Protein AF-A7SKQ4-F1 (afdb_monomer)

Organism: Nematostella vectensis (NCBI:txid45351)

Nearest PDB structures (foldseek):
  1x3x-assembly2_B  TM=9.222E-01  e=9.576E-04  Ascaris suum
  1zbh-assembly1_D  TM=8.521E-01  e=1.341E+00  Homo sapiens

Foldseek 3Di:
DPDFADWDWDPPDPPDTDTDDSVPHDQADPVRHGDDPCNLPLLVVLVVCVVVVNDALVCPVVLVVSCVRNVHDSVVSNVSRVVVVVVVVVVVVVVVVVVVVVVVLVPDALVNDPLVCCLVVVVQVVDDLVNLVRQCVVVVHDSDDDSLVSSVRSNVVVVVVVVPVPPPPPPPCVPCVPPNPDFWWEAAPQQWIFGCSVVQPVDPVHVPQSVRTPHHCHCVQVVDVVCVSCVVVVVVVRVVRTDGGDDD

Radius of gyration: 34.98 Å; Cα contacts (8 Å, |Δi|>4): 198; chains: 1; bounding box: 83×42×89 Å

Mean predicted aligned error: 16.68 Å

InterPro domains:
  IPR001199 Cytochrome b5-like heme/steroid binding domain [PF00173] (190-246)
  IPR001199 Cytochrome b5-like heme/steroid binding domain [PS50255] (173-247)
  IPR001199 Cytochrome b5-like heme/steroid binding domain [SM01117] (179-247)
  IPR018506 Cytochrome b5, heme-binding site [PS00191] (199-206)
  IPR036361 SAP domain superfamily [SSF68906] (111-157)
  IPR036400 Cytochrome b5-like heme/steroid binding domain superfamily [G3DSA:3.10.120.10] (186-248)
  IPR036400 Cytochrome b5-like heme/steroid binding domain superfamily [SSF55856] (190-247)

Solvent-accessible surface area (backbone atoms only — not comparable to full-atom values): 14887 Å² total; per-residue (Å²): 131,85,77,78,52,51,75,35,77,47,85,83,56,77,90,60,91,44,62,40,54,63,92,72,24,67,65,46,45,101,84,70,43,78,60,59,98,49,78,72,37,59,70,58,46,51,52,53,32,41,77,68,68,76,48,58,90,84,42,59,68,58,44,49,53,47,20,67,71,60,70,42,63,55,69,60,54,50,54,50,50,53,49,52,54,50,49,53,52,52,49,51,51,54,50,50,54,54,51,52,56,51,51,54,61,65,70,54,58,63,84,78,49,65,61,63,62,29,55,79,70,65,44,58,82,76,54,54,63,76,58,57,44,41,53,27,58,76,71,74,44,81,80,69,77,55,68,68,51,45,50,52,51,51,55,54,49,53,60,56,51,59,60,65,73,53,62,92,82,60,74,78,53,72,60,50,74,73,55,53,95,62,82,36,35,36,25,37,90,84,39,38,34,26,57,37,52,85,44,47,90,68,38,92,73,41,73,65,63,59,81,28,43,83,35,71,28,47,62,70,52,69,72,38,69,70,48,71,79,43,43,72,61,49,53,62,48,48,66,71,27,50,75,50,64,74,77,135

Sequence (248 aa):
MTRIPRPFPSADDLPEFHYKNVHSTPLTDSKGNDRGPDDWQPRANIKKLFEQKKLSLEDNEEIKKFSQAFIVDEKYVRSYLEHLSSLETISKIREKQRKDARQERKKKEVSDYNWQELIENGKLPSLVVSELDKYLIHYNLSKTGKKKDKIRRITVHYYNQDRRAVPDDQPVADFDQQFGSEEFYLKDNNRKVYDATSYIRTHPGGLAIIRNCGGDATEGFNSQPSHGVVRTHINNLLSKMYIGKLQQ

pLDDT: mean 81.06, std 14.32, range [36.75, 97.0]

Secondary structure (DSSP, 8-state):
-PPPPPP-B-SSSTTS--BPPGGGS-SB-TTSPBPPTTTT-HHHHHHHHHHTT-S-SS-HHHHHHHHHHHT--HHHHHHHHHHHHHHHHHHHHHHHHHHHHHHHHHH--STTS-HHHHHHTT-GGGS-HHHHHHHHHHTT----S-HHHHHHHHHHHHHHHHTTSS-TTS-SHHHHHHHTT---EEE-TT-EEEE-HHHHTT-TTGGGGGGGTTSB-HHHHHH-HHHHHTHHHHHHHHHHHEEEE---

Structure (mmCIF, N/CA/C/O backbone):
data_AF-A7SKQ4-F1
#
_entry.id   AF-A7SKQ4-F1
#
loop_
_atom_site.group_PDB
_atom_site.id
_atom_site.type_symbol
_atom_site.label_atom_id
_atom_site.label_alt_id
_atom_site.label_comp_id
_atom_site.label_asym_id
_atom_site.label_entity_id
_atom_site.label_seq_id
_atom_site.pdbx_PDB_ins_code
_atom_site.Cartn_x
_atom_site.Cartn_y
_atom_site.Cartn_z
_atom_site.occupancy
_atom_site.B_iso_or_equiv
_atom_site.auth_seq_id
_atom_site.auth_comp_id
_atom_site.auth_asym_id
_atom_site.auth_atom_id
_atom_site.pdbx_PDB_model_num
ATOM 1 N N . MET A 1 1 ? 4.568 -27.555 -28.173 1.00 52.81 1 MET A N 1
ATOM 2 C CA . MET A 1 1 ? 4.442 -26.321 -28.981 1.00 52.81 1 MET A CA 1
ATOM 3 C C . MET A 1 1 ? 5.844 -25.824 -29.282 1.00 52.81 1 MET A C 1
ATOM 5 O O . MET A 1 1 ? 6.611 -25.647 -28.343 1.00 52.81 1 MET A O 1
ATOM 9 N N . THR A 1 2 ? 6.212 -25.675 -30.553 1.00 59.84 2 THR A N 1
ATOM 10 C CA . THR A 1 2 ? 7.512 -25.114 -30.951 1.00 59.84 2 THR A CA 1
ATOM 11 C C . THR A 1 2 ? 7.590 -23.662 -30.485 1.00 59.84 2 THR A C 1
ATOM 13 O O . THR A 1 2 ? 6.692 -22.867 -30.765 1.00 59.84 2 THR A O 1
ATOM 16 N N . ARG A 1 3 ? 8.621 -23.323 -29.708 1.00 65.31 3 ARG A N 1
ATOM 17 C CA . ARG A 1 3 ? 8.808 -21.974 -29.163 1.00 65.31 3 ARG A CA 1
ATOM 18 C C . ARG A 1 3 ? 8.974 -20.996 -30.328 1.00 65.31 3 ARG A C 1
ATOM 20 O O . ARG A 1 3 ? 9.790 -21.248 -31.208 1.00 65.31 3 ARG A O 1
ATOM 27 N N . ILE A 1 4 ? 8.195 -19.911 -30.343 1.00 67.44 4 ILE A N 1
ATOM 28 C CA . ILE A 1 4 ? 8.283 -18.895 -31.402 1.00 67.44 4 ILE A CA 1
ATOM 29 C C . ILE A 1 4 ? 9.719 -18.342 -31.416 1.00 67.44 4 ILE A C 1
ATOM 31 O O . ILE A 1 4 ? 10.186 -17.884 -30.362 1.00 67.44 4 ILE A O 1
ATOM 35 N N . PRO A 1 5 ? 10.415 -18.402 -32.566 1.00 70.00 5 PRO A N 1
ATOM 36 C CA . PRO A 1 5 ? 11.771 -17.890 -32.697 1.00 70.00 5 PRO A CA 1
ATOM 37 C C . PRO A 1 5 ? 11.860 -16.408 -32.306 1.00 70.00 5 PRO A C 1
ATOM 39 O O . PRO A 1 5 ? 10.954 -15.616 -32.575 1.00 70.00 5 PRO A O 1
ATOM 42 N N . ARG A 1 6 ? 12.921 -16.041 -31.581 1.00 76.25 6 ARG A N 1
ATOM 43 C CA . ARG A 1 6 ? 13.051 -14.714 -30.957 1.00 76.25 6 ARG A CA 1
ATOM 44 C C . ARG A 1 6 ? 13.761 -13.731 -31.893 1.00 76.25 6 ARG A C 1
ATOM 46 O O . ARG A 1 6 ? 14.718 -14.149 -32.552 1.00 76.25 6 ARG A O 1
ATOM 53 N N . PRO A 1 7 ? 13.382 -12.435 -31.887 1.00 75.94 7 PRO A N 1
ATOM 54 C CA . PRO A 1 7 ? 14.001 -11.420 -32.741 1.00 75.94 7 PRO A CA 1
ATOM 55 C C . PRO A 1 7 ? 15.523 -11.442 -32.614 1.00 75.94 7 PRO A C 1
ATOM 57 O O . PRO A 1 7 ? 16.047 -11.558 -31.506 1.00 75.94 7 PRO A O 1
ATOM 60 N N . PHE A 1 8 ? 16.231 -11.378 -33.734 1.00 77.69 8 PHE A N 1
ATOM 61 C CA . PHE A 1 8 ? 17.692 -11.360 -33.779 1.00 77.69 8 PHE A CA 1
ATOM 62 C C . PHE A 1 8 ? 18.130 -10.335 -34.827 1.00 77.69 8 PHE A C 1
ATOM 64 O O . PHE A 1 8 ? 17.553 -10.349 -35.914 1.00 77.69 8 PHE A O 1
ATOM 71 N N . 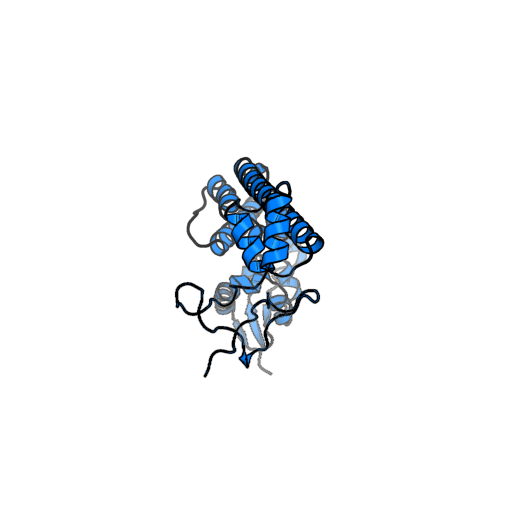PRO A 1 9 ? 19.079 -9.437 -34.534 1.00 76.50 9 PRO A N 1
ATOM 72 C CA . PRO A 1 9 ? 19.505 -8.416 -35.488 1.00 76.50 9 PRO A CA 1
ATOM 73 C C . PRO A 1 9 ? 20.160 -9.037 -36.728 1.00 76.50 9 PRO A C 1
ATOM 75 O O . PRO A 1 9 ? 20.936 -9.989 -36.615 1.00 76.50 9 PRO A O 1
ATOM 78 N N . SER A 1 10 ? 19.857 -8.515 -37.917 1.00 74.94 10 SER A N 1
ATOM 79 C CA . SER A 1 10 ? 20.657 -8.822 -39.105 1.00 74.94 10 SER A CA 1
ATOM 80 C C . SER A 1 10 ? 21.842 -7.862 -39.154 1.00 74.94 10 SER A C 1
ATOM 82 O O . SER A 1 10 ? 21.652 -6.649 -39.170 1.00 74.94 10 SER A O 1
ATOM 84 N N . ALA A 1 11 ? 23.061 -8.399 -39.130 1.00 64.88 11 ALA A N 1
ATOM 85 C CA . ALA A 1 11 ? 24.282 -7.606 -39.284 1.00 64.88 11 ALA A CA 1
ATOM 86 C C . ALA A 1 11 ? 24.674 -7.422 -40.762 1.00 64.88 11 ALA A C 1
ATOM 88 O O . ALA A 1 11 ? 25.551 -6.616 -41.061 1.00 64.88 11 ALA A O 1
ATOM 89 N N . ASP A 1 12 ? 24.031 -8.175 -41.661 1.00 63.72 12 ASP A N 1
ATOM 90 C CA . ASP A 1 12 ? 24.479 -8.372 -43.039 1.00 63.72 12 ASP A CA 1
ATOM 91 C C . ASP A 1 12 ? 23.850 -7.360 -44.021 1.00 63.72 12 ASP A C 1
ATOM 93 O O . ASP A 1 12 ? 24.481 -7.026 -45.021 1.00 63.72 12 ASP A O 1
ATOM 97 N N . ASP A 1 13 ? 22.668 -6.794 -43.724 1.00 58.16 13 ASP A N 1
ATOM 98 C CA . ASP A 1 13 ? 21.958 -5.864 -44.628 1.00 58.16 13 ASP A CA 1
ATOM 99 C C . ASP A 1 13 ? 22.003 -4.396 -44.155 1.00 58.16 13 ASP A C 1
ATOM 101 O O . ASP A 1 13 ? 20.990 -3.713 -43.983 1.00 58.16 13 ASP A O 1
ATOM 105 N N . LEU A 1 14 ? 23.215 -3.880 -43.944 1.00 55.75 14 LEU A N 1
ATOM 106 C CA . LEU A 1 14 ? 23.438 -2.435 -43.802 1.00 55.75 14 LEU A CA 1
ATOM 107 C C . LEU A 1 14 ? 23.137 -1.744 -45.150 1.00 55.75 14 LEU A C 1
ATOM 109 O O . LEU A 1 14 ? 23.654 -2.187 -46.176 1.00 55.75 14 LEU A O 1
ATOM 113 N N . PRO A 1 15 ? 22.321 -0.668 -45.180 1.00 56.84 15 PRO A N 1
ATOM 114 C CA . PRO A 1 15 ? 22.213 0.359 -44.140 1.00 56.84 15 PRO A CA 1
ATOM 115 C C . PRO A 1 15 ? 20.905 0.344 -43.328 1.00 56.84 15 PRO A C 1
ATOM 117 O O . PRO A 1 15 ? 20.705 1.234 -42.501 1.00 56.84 15 PRO A O 1
ATOM 120 N N . GLU A 1 16 ? 20.007 -0.619 -43.554 1.00 58.91 16 GLU A N 1
ATOM 121 C CA . GLU A 1 16 ? 18.672 -0.615 -42.952 1.00 58.91 16 GLU A CA 1
ATOM 122 C C . GLU A 1 16 ? 18.604 -1.587 -41.765 1.00 58.91 16 GLU A C 1
ATOM 124 O O . GLU A 1 16 ? 18.665 -2.809 -41.881 1.00 58.91 16 GLU A O 1
ATOM 129 N N . PHE A 1 17 ? 18.515 -1.004 -40.575 1.00 65.38 17 PHE A N 1
ATOM 130 C CA . PHE A 1 17 ? 18.446 -1.668 -39.280 1.00 65.38 17 PHE A CA 1
ATOM 131 C C . PHE A 1 17 ? 17.210 -2.577 -39.144 1.00 65.38 17 PHE A C 1
ATOM 133 O O . PHE A 1 17 ? 16.150 -2.130 -38.703 1.00 65.38 17 PHE A O 1
ATOM 140 N N . HIS A 1 18 ? 17.331 -3.862 -39.479 1.00 70.75 18 HIS A N 1
ATOM 141 C CA . HIS A 1 18 ? 16.213 -4.808 -39.429 1.00 70.75 18 HIS A CA 1
ATOM 142 C C . HIS A 1 18 ? 16.549 -6.085 -38.638 1.00 70.75 18 HIS A C 1
ATOM 144 O O . HIS A 1 18 ? 17.699 -6.511 -38.496 1.00 70.75 18 HIS A O 1
ATOM 150 N N . TYR A 1 19 ? 15.506 -6.700 -38.079 1.00 77.75 19 TYR A N 1
ATOM 151 C CA . TYR A 1 19 ? 15.600 -8.010 -37.440 1.00 77.75 19 TYR A CA 1
ATOM 152 C C . TYR A 1 19 ? 15.463 -9.110 -38.496 1.00 77.75 19 TYR A C 1
ATOM 154 O O . TYR A 1 19 ? 14.669 -8.989 -39.430 1.00 77.75 19 TYR A O 1
ATOM 162 N N . LYS A 1 20 ? 16.186 -10.219 -38.313 1.00 78.25 20 LYS A N 1
ATOM 163 C CA . LYS A 1 20 ? 16.046 -11.419 -39.141 1.00 78.25 20 LYS A CA 1
ATOM 164 C C . LYS A 1 20 ? 14.601 -11.918 -39.116 1.00 78.25 20 LYS A C 1
ATOM 166 O O . LYS A 1 20 ? 13.923 -11.867 -38.086 1.00 78.25 20 LYS A O 1
ATOM 171 N N . ASN A 1 21 ? 14.157 -12.454 -40.251 1.00 78.81 21 ASN A N 1
ATOM 172 C CA . ASN A 1 21 ? 12.864 -13.120 -40.361 1.00 78.81 21 ASN A CA 1
ATOM 173 C C . ASN A 1 21 ? 12.749 -14.254 -39.327 1.00 78.81 21 ASN A C 1
ATOM 175 O O . ASN A 1 21 ? 13.732 -14.941 -39.059 1.00 78.81 21 ASN A O 1
ATOM 179 N N . VAL A 1 22 ? 11.545 -14.485 -38.791 1.00 74.81 22 VAL A N 1
ATOM 180 C CA . VAL A 1 22 ? 11.250 -15.521 -37.783 1.00 74.81 22 VAL A CA 1
ATOM 181 C C . VAL A 1 22 ? 11.849 -16.883 -38.157 1.00 74.81 22 VAL A C 1
ATOM 183 O O . VAL A 1 22 ? 12.433 -17.544 -37.302 1.00 74.81 22 VAL A O 1
ATOM 186 N N . HIS A 1 23 ? 11.790 -17.277 -39.429 1.00 79.69 23 HIS A N 1
ATOM 187 C CA . HIS A 1 23 ? 12.315 -18.564 -39.904 1.00 79.69 23 HIS A CA 1
ATOM 188 C C . HIS A 1 23 ? 13.848 -18.622 -40.012 1.00 79.69 23 HIS A C 1
ATOM 190 O O . HIS A 1 23 ? 14.415 -19.709 -40.041 1.00 79.69 23 HIS A O 1
ATOM 196 N N . SER A 1 24 ? 14.512 -17.466 -40.021 1.00 77.81 24 SER A N 1
ATOM 197 C CA . SER A 1 24 ? 15.969 -17.314 -40.135 1.00 77.81 24 SER A CA 1
ATOM 198 C C . SER A 1 24 ? 16.627 -16.894 -38.815 1.00 77.81 24 SER A C 1
ATOM 200 O O . SER A 1 24 ? 17.833 -16.642 -38.770 1.00 77.81 24 SER A O 1
ATOM 202 N N . THR A 1 25 ? 15.847 -16.771 -37.734 1.00 79.81 25 THR A N 1
ATOM 203 C CA . THR A 1 25 ? 16.375 -16.419 -36.411 1.00 79.81 25 THR A CA 1
ATOM 204 C C . THR A 1 25 ? 16.957 -17.651 -35.706 1.00 79.81 25 THR A C 1
ATOM 206 O O . THR A 1 25 ? 16.278 -18.673 -35.592 1.00 79.81 25 THR A O 1
ATOM 209 N N . PRO A 1 26 ? 18.193 -17.573 -35.177 1.00 79.69 26 PRO A N 1
ATOM 210 C CA . PRO A 1 26 ? 18.777 -18.662 -34.401 1.00 79.69 26 PRO A CA 1
ATOM 211 C C . PRO A 1 26 ? 17.953 -18.969 -33.143 1.00 79.69 26 PRO A C 1
ATOM 213 O O . PRO A 1 26 ? 17.528 -18.050 -32.433 1.00 79.69 26 PRO A O 1
ATOM 216 N N . LEU A 1 27 ? 17.754 -20.256 -32.847 1.00 79.06 27 LEU A N 1
ATOM 217 C CA . LEU A 1 27 ? 17.058 -20.717 -31.636 1.00 79.06 27 LEU A CA 1
ATOM 218 C C . LEU A 1 27 ? 17.981 -20.792 -30.410 1.00 79.06 27 LEU A C 1
ATOM 220 O O . LEU A 1 27 ? 17.505 -20.661 -29.281 1.00 79.06 27 LEU A O 1
ATOM 224 N N . THR A 1 28 ? 19.285 -20.940 -30.639 1.00 80.12 28 THR A N 1
ATOM 225 C CA . THR A 1 28 ? 20.316 -21.046 -29.604 1.00 80.12 28 THR A CA 1
ATOM 226 C C . THR A 1 28 ? 21.197 -19.799 -29.544 1.00 80.12 28 THR A C 1
ATOM 228 O O . THR A 1 28 ? 21.313 -19.051 -30.519 1.00 80.12 28 THR A O 1
ATOM 231 N N . ASP A 1 29 ? 21.803 -19.554 -28.385 1.00 78.69 29 ASP A N 1
ATOM 232 C CA . ASP A 1 29 ? 22.825 -18.528 -28.184 1.00 78.69 29 ASP A CA 1
ATOM 233 C C . ASP A 1 29 ? 24.178 -18.940 -28.808 1.00 78.69 29 ASP A C 1
ATOM 235 O O . ASP A 1 29 ? 24.335 -20.033 -29.359 1.00 78.69 29 ASP A O 1
ATOM 239 N N . SER A 1 30 ? 25.185 -18.066 -28.704 1.00 73.69 30 SER A N 1
ATOM 240 C CA . SER A 1 30 ? 26.553 -18.335 -29.181 1.00 73.69 30 SER A CA 1
ATOM 241 C C . SER A 1 30 ? 27.268 -19.473 -28.440 1.00 73.69 30 SER A C 1
ATOM 243 O O . SER A 1 30 ? 28.348 -19.886 -28.852 1.00 73.69 30 SER A O 1
ATOM 245 N N . LYS A 1 31 ? 26.683 -19.982 -27.352 1.00 78.31 31 LYS A N 1
ATOM 246 C CA . LYS A 1 31 ? 27.186 -21.090 -26.535 1.00 78.31 31 LYS A CA 1
ATOM 247 C C . LYS A 1 31 ? 26.372 -22.378 -26.729 1.00 78.31 31 LYS A C 1
ATOM 249 O O . LYS A 1 31 ? 26.670 -23.368 -26.070 1.00 78.31 31 LYS A O 1
ATOM 254 N N . GLY A 1 32 ? 25.371 -22.375 -27.613 1.00 79.88 32 GLY A N 1
ATOM 255 C CA . GLY A 1 32 ? 24.504 -23.521 -27.890 1.00 79.88 32 GLY A CA 1
ATOM 256 C C . GLY A 1 32 ? 23.337 -23.715 -26.913 1.00 79.88 32 GLY A C 1
ATOM 257 O O . GLY A 1 32 ? 22.651 -24.727 -27.009 1.00 79.88 32 GLY A O 1
ATOM 258 N N . ASN A 1 33 ? 23.081 -22.777 -25.996 1.00 82.00 33 ASN A N 1
ATOM 259 C CA . ASN A 1 33 ? 21.950 -22.846 -25.064 1.00 82.00 33 ASN A CA 1
ATOM 260 C C . ASN A 1 33 ? 20.686 -22.220 -25.657 1.00 82.00 33 ASN A C 1
ATOM 262 O O . ASN A 1 33 ? 20.758 -21.312 -26.485 1.00 82.00 33 ASN A O 1
ATOM 266 N N . ASP A 1 34 ? 19.521 -22.639 -25.164 1.00 81.81 34 ASP A N 1
ATOM 267 C CA . ASP A 1 34 ? 18.244 -22.014 -25.502 1.00 81.81 34 ASP A CA 1
ATOM 268 C C . ASP A 1 34 ? 18.232 -20.523 -25.152 1.00 81.81 34 ASP A C 1
ATOM 270 O O . ASP A 1 34 ? 18.531 -20.122 -24.025 1.00 81.81 34 ASP A O 1
ATOM 274 N N . ARG A 1 35 ? 17.783 -19.699 -26.101 1.00 79.88 35 ARG A N 1
ATOM 275 C CA . ARG A 1 35 ? 17.683 -18.250 -25.893 1.00 79.88 35 ARG A CA 1
ATOM 276 C C . ARG A 1 35 ? 16.664 -17.899 -24.805 1.00 79.88 35 ARG A C 1
ATOM 278 O O . ARG A 1 35 ? 15.531 -18.396 -24.795 1.00 79.88 35 ARG A O 1
ATOM 285 N N . GLY A 1 36 ? 17.029 -17.017 -23.885 1.00 78.25 36 GLY A N 1
ATOM 286 C CA . GLY A 1 36 ? 16.137 -16.450 -22.882 1.00 78.25 36 GLY A CA 1
ATOM 287 C C . GLY A 1 36 ? 15.042 -15.565 -23.506 1.00 78.25 36 GLY A C 1
ATOM 288 O O . GLY A 1 36 ? 15.172 -15.100 -24.641 1.00 78.25 36 GLY A O 1
ATOM 289 N N . PRO A 1 37 ? 13.914 -15.339 -22.801 1.00 77.38 37 PRO A N 1
ATOM 290 C CA . PRO A 1 37 ? 12.818 -14.497 -23.300 1.00 77.38 37 PRO A CA 1
ATOM 291 C C . PRO A 1 37 ? 13.234 -13.065 -23.678 1.00 77.38 37 PRO A C 1
ATOM 293 O O . PRO A 1 37 ? 12.676 -12.504 -24.621 1.00 77.38 37 PRO A O 1
ATOM 296 N N . ASP A 1 38 ? 14.231 -12.519 -22.978 1.00 81.88 38 ASP A N 1
ATOM 297 C CA . ASP A 1 38 ? 14.622 -11.108 -23.048 1.00 81.88 38 ASP A CA 1
ATOM 298 C C . ASP A 1 38 ? 16.000 -10.877 -23.693 1.00 81.88 38 ASP A C 1
ATOM 300 O O . ASP A 1 38 ? 16.488 -9.749 -23.709 1.00 81.88 38 ASP A O 1
ATOM 304 N N . ASP A 1 39 ? 16.630 -11.917 -24.252 1.00 81.19 39 ASP A N 1
ATOM 305 C CA . ASP A 1 39 ? 18.028 -11.891 -24.721 1.00 81.19 39 ASP A CA 1
ATOM 306 C C . ASP A 1 39 ? 18.354 -10.719 -25.649 1.00 81.19 39 ASP A C 1
ATOM 308 O O . ASP A 1 39 ? 19.422 -10.127 -25.545 1.00 81.19 39 ASP A O 1
ATOM 312 N N . TRP A 1 40 ? 17.411 -10.362 -26.523 1.00 81.31 40 TRP A N 1
ATOM 313 C CA . TRP A 1 40 ? 17.546 -9.279 -27.499 1.00 81.31 40 TRP A CA 1
ATOM 314 C C . TRP A 1 40 ? 16.542 -8.147 -27.280 1.00 81.31 40 TRP A C 1
ATOM 316 O O . TRP A 1 40 ? 16.307 -7.346 -28.176 1.00 81.31 40 TRP A O 1
ATOM 326 N N . GLN A 1 41 ? 15.940 -8.059 -26.090 1.00 86.00 41 GLN A N 1
ATOM 327 C CA . GLN A 1 41 ? 15.101 -6.920 -25.737 1.00 86.00 41 GLN A CA 1
ATOM 328 C C . GLN A 1 41 ? 15.975 -5.774 -25.211 1.00 86.00 41 GLN A C 1
ATOM 330 O O . GLN A 1 41 ? 16.574 -5.912 -24.137 1.00 86.00 41 GLN A O 1
ATOM 335 N N . PRO A 1 42 ? 16.036 -4.620 -25.899 1.00 88.44 42 PRO A N 1
ATOM 336 C CA . PRO A 1 42 ? 16.956 -3.551 -25.522 1.00 88.44 42 PRO A CA 1
ATOM 337 C C . PRO A 1 42 ? 16.665 -2.999 -24.126 1.00 88.44 42 PRO A C 1
ATOM 339 O O . PRO A 1 42 ? 17.571 -2.859 -23.316 1.00 88.44 42 PRO A O 1
ATOM 342 N N . ARG A 1 43 ? 15.388 -2.782 -23.782 1.00 90.62 43 ARG A N 1
ATOM 343 C CA . ARG A 1 43 ? 14.991 -2.291 -22.448 1.00 90.62 43 ARG A CA 1
ATOM 344 C C . ARG A 1 43 ? 15.417 -3.233 -21.319 1.00 90.62 43 ARG A C 1
ATOM 346 O O . ARG A 1 43 ? 15.953 -2.774 -20.314 1.00 90.62 43 ARG A O 1
ATOM 353 N N . ALA A 1 44 ? 15.205 -4.540 -21.480 1.00 91.12 44 ALA A N 1
ATOM 354 C CA . ALA A 1 44 ? 15.579 -5.524 -20.466 1.00 91.12 44 ALA A CA 1
ATOM 355 C C . ALA A 1 44 ? 17.101 -5.567 -20.259 1.00 91.12 44 ALA A C 1
ATOM 357 O O . ALA A 1 44 ? 17.576 -5.581 -19.121 1.00 91.12 44 ALA A O 1
ATOM 358 N N . ASN A 1 45 ? 17.867 -5.507 -21.352 1.00 91.62 45 ASN A N 1
ATOM 359 C CA . ASN A 1 45 ? 19.325 -5.503 -21.295 1.00 91.62 45 ASN A CA 1
ATOM 360 C C . ASN A 1 45 ? 19.900 -4.186 -20.756 1.00 91.62 45 ASN A C 1
ATOM 362 O O . ASN A 1 45 ? 20.809 -4.247 -19.932 1.00 91.62 45 ASN A O 1
ATOM 366 N N . ILE A 1 46 ? 19.345 -3.019 -21.116 1.00 93.44 46 ILE A N 1
ATOM 367 C CA . ILE A 1 46 ? 19.749 -1.729 -20.524 1.00 93.44 46 ILE A CA 1
ATOM 368 C C . ILE A 1 46 ? 19.555 -1.777 -19.011 1.00 93.44 46 ILE A C 1
ATOM 370 O O . ILE A 1 46 ? 20.479 -1.465 -18.267 1.00 93.44 46 ILE A O 1
ATOM 374 N N . LYS A 1 47 ? 18.385 -2.231 -18.541 1.00 93.69 47 LYS A N 1
ATOM 375 C CA . LYS A 1 47 ? 18.105 -2.349 -17.106 1.00 93.69 47 LYS A CA 1
ATOM 376 C C . LYS A 1 47 ? 19.100 -3.279 -16.405 1.00 93.69 47 LYS A C 1
ATOM 378 O O . LYS A 1 47 ? 19.654 -2.913 -15.374 1.00 93.69 47 LYS A O 1
ATOM 383 N N . LYS A 1 48 ? 19.374 -4.451 -16.986 1.00 93.00 48 LYS A N 1
ATOM 384 C CA . LYS A 1 48 ? 20.344 -5.418 -16.449 1.00 93.00 48 LYS A CA 1
ATOM 385 C C . LYS A 1 48 ? 21.765 -4.845 -16.381 1.00 93.00 48 LYS A C 1
ATOM 387 O O . LYS A 1 48 ? 22.457 -5.059 -15.389 1.00 93.00 48 LYS A O 1
ATOM 392 N N . LEU A 1 49 ? 22.216 -4.138 -17.420 1.00 93.94 49 LEU A N 1
ATOM 393 C CA . LEU A 1 49 ? 23.549 -3.526 -17.462 1.00 93.94 49 LEU A CA 1
ATOM 394 C C . LEU A 1 49 ? 23.669 -2.334 -16.506 1.00 93.94 49 LEU A C 1
ATOM 396 O O . LEU A 1 49 ? 24.706 -2.187 -15.860 1.00 93.94 49 LEU A O 1
ATOM 400 N N . PHE A 1 50 ? 22.603 -1.544 -16.369 1.00 94.25 50 PHE A N 1
ATOM 401 C CA . PHE A 1 50 ? 22.500 -0.458 -15.398 1.00 94.25 50 PHE A CA 1
ATOM 402 C C . PHE A 1 50 ? 22.596 -0.984 -13.957 1.00 94.25 50 PHE A C 1
ATOM 404 O O . PHE A 1 50 ? 23.410 -0.502 -13.175 1.00 94.25 50 PHE A O 1
ATOM 411 N N . GLU A 1 51 ? 21.853 -2.044 -13.616 1.00 92.62 51 GLU A N 1
ATOM 412 C CA . GLU A 1 51 ? 21.930 -2.698 -12.297 1.00 92.62 51 GLU A CA 1
ATOM 413 C C . GLU A 1 51 ? 23.329 -3.274 -12.008 1.00 92.62 51 GLU A C 1
ATOM 415 O O . GLU A 1 51 ? 23.802 -3.231 -10.872 1.00 92.62 51 GLU A O 1
ATOM 420 N N . GLN A 1 52 ? 24.023 -3.767 -13.040 1.00 93.19 52 GLN A N 1
ATOM 421 C CA . GLN A 1 52 ? 25.416 -4.223 -12.953 1.00 93.19 52 GLN A CA 1
ATOM 422 C C . GLN A 1 52 ? 26.446 -3.083 -12.957 1.00 93.19 52 GLN A C 1
ATOM 424 O O . GLN A 1 52 ? 27.639 -3.369 -12.859 1.00 93.19 52 GLN A O 1
ATOM 429 N N . LYS A 1 53 ? 26.015 -1.818 -13.079 1.00 91.00 53 LYS A N 1
ATOM 430 C CA . LYS A 1 53 ? 26.871 -0.625 -13.215 1.00 91.00 53 LYS A CA 1
ATOM 431 C C . LYS A 1 53 ? 27.866 -0.699 -14.380 1.00 91.00 53 LYS A C 1
ATOM 433 O O . LYS A 1 53 ? 28.957 -0.150 -14.301 1.00 91.00 53 LYS A O 1
ATOM 438 N N . LYS A 1 54 ? 27.505 -1.419 -15.445 1.00 90.75 54 LYS A N 1
ATOM 439 C CA . LYS A 1 54 ? 28.322 -1.570 -16.663 1.00 90.75 54 LYS A CA 1
ATOM 440 C C . LYS A 1 54 ? 27.936 -0.600 -17.772 1.00 90.75 54 LYS A C 1
ATOM 442 O O . LYS A 1 54 ? 28.651 -0.505 -18.758 1.00 90.75 54 LYS A O 1
ATOM 447 N N . LEU A 1 55 ? 26.780 0.043 -17.639 1.00 90.88 55 LEU A N 1
ATOM 448 C CA . LEU A 1 55 ? 26.276 1.020 -18.589 1.00 90.88 55 LEU A CA 1
ATOM 449 C C . LEU A 1 55 ? 25.789 2.237 -17.805 1.00 90.88 55 LEU A C 1
ATOM 451 O O . LEU A 1 55 ? 24.880 2.105 -16.980 1.00 90.88 55 LEU A O 1
ATOM 455 N N . SER A 1 56 ? 26.405 3.387 -18.066 1.00 90.56 56 SER A N 1
ATOM 456 C CA . SER A 1 56 ? 26.095 4.662 -17.419 1.00 90.56 56 SER A CA 1
ATOM 457 C C . SER A 1 56 ? 25.758 5.747 -18.440 1.00 90.56 56 SER A C 1
ATOM 459 O O . SER A 1 56 ? 25.990 5.580 -19.636 1.00 90.56 56 SER A O 1
ATOM 461 N N . LEU A 1 57 ? 25.193 6.863 -17.970 1.00 89.44 57 LEU A N 1
ATOM 462 C CA . LEU A 1 57 ? 24.869 8.021 -18.813 1.00 89.44 57 LEU A CA 1
ATOM 463 C C . LEU A 1 57 ? 26.117 8.756 -19.314 1.00 89.44 57 LEU A C 1
ATOM 465 O O . LEU A 1 57 ? 26.072 9.383 -20.369 1.00 89.44 57 LEU A O 1
ATOM 469 N N . GLU A 1 58 ? 27.215 8.678 -18.566 1.00 87.69 58 GLU A N 1
ATOM 470 C CA . GLU A 1 58 ? 28.478 9.346 -18.876 1.00 87.69 58 GLU A CA 1
ATOM 471 C C . GLU A 1 58 ? 29.296 8.591 -19.941 1.00 87.69 58 GLU A C 1
ATOM 473 O O . GLU A 1 58 ? 30.092 9.193 -20.665 1.00 87.69 58 GLU A O 1
ATOM 478 N N . ASP A 1 59 ? 29.061 7.285 -20.090 1.00 89.19 59 ASP A N 1
ATOM 479 C CA . ASP A 1 59 ? 29.860 6.396 -20.935 1.00 89.19 59 ASP A CA 1
ATOM 480 C C . ASP A 1 59 ? 29.331 6.358 -22.377 1.00 89.19 59 ASP A C 1
ATOM 482 O O . ASP A 1 59 ? 28.716 5.388 -22.829 1.00 89.19 59 ASP A O 1
ATOM 486 N N . ASN A 1 60 ? 29.594 7.430 -23.130 1.00 90.81 60 ASN A N 1
ATOM 487 C CA . ASN A 1 60 ? 29.147 7.568 -24.524 1.00 90.81 60 ASN A CA 1
ATOM 488 C C . ASN A 1 60 ? 29.600 6.412 -25.438 1.00 90.81 60 ASN A C 1
ATOM 490 O O . ASN A 1 60 ? 28.836 5.997 -26.309 1.00 90.81 60 ASN A O 1
ATOM 494 N N . GLU A 1 61 ? 30.800 5.864 -25.227 1.00 91.12 61 GLU A N 1
ATOM 495 C CA . GLU A 1 61 ? 31.314 4.733 -26.015 1.00 91.12 61 GLU A CA 1
ATOM 496 C C . GLU A 1 61 ? 30.519 3.442 -25.769 1.00 91.12 61 GLU A C 1
ATOM 498 O O . GLU A 1 61 ? 30.166 2.737 -26.717 1.00 91.12 61 GLU A O 1
ATOM 503 N N . GLU A 1 62 ? 30.160 3.147 -24.517 1.00 90.81 62 GLU A N 1
ATOM 504 C CA . GLU A 1 62 ? 29.351 1.966 -24.187 1.00 90.81 62 GLU A CA 1
ATOM 505 C C . GLU A 1 62 ? 27.900 2.128 -24.664 1.00 90.81 62 GLU A C 1
ATOM 507 O O . GLU A 1 62 ? 27.304 1.166 -25.150 1.00 90.81 62 GLU A O 1
ATOM 512 N N . ILE A 1 63 ? 27.345 3.347 -24.630 1.00 92.50 63 ILE A N 1
ATOM 513 C CA . ILE A 1 63 ? 26.027 3.646 -25.220 1.00 92.50 63 ILE A CA 1
ATOM 514 C C . ILE A 1 63 ? 26.043 3.398 -26.730 1.00 92.50 63 ILE A C 1
ATOM 516 O O . ILE A 1 63 ? 25.129 2.759 -27.253 1.00 92.50 63 ILE A O 1
ATOM 520 N N . LYS A 1 64 ? 27.080 3.866 -27.431 1.00 91.06 64 LYS A N 1
ATOM 521 C CA . LYS A 1 64 ? 27.225 3.676 -28.878 1.00 91.06 64 LYS A CA 1
ATOM 522 C C . LYS A 1 64 ? 27.393 2.201 -29.236 1.00 91.06 64 LYS A C 1
ATOM 524 O O . LYS A 1 64 ? 26.706 1.697 -30.124 1.00 91.06 64 LYS A O 1
ATOM 529 N N . LYS A 1 65 ? 28.239 1.481 -28.499 1.00 91.19 65 LYS A N 1
ATOM 530 C CA . LYS A 1 65 ? 28.432 0.032 -28.648 1.00 91.19 65 LYS A CA 1
ATOM 531 C C . LYS A 1 65 ? 27.140 -0.745 -28.393 1.00 91.19 65 LYS A C 1
ATOM 533 O O . LYS A 1 65 ? 26.823 -1.667 -29.141 1.00 91.19 65 LYS A O 1
ATOM 538 N N . PHE A 1 66 ? 26.368 -0.359 -27.376 1.00 90.81 66 PHE A N 1
ATOM 539 C CA . PHE A 1 66 ? 25.065 -0.955 -27.086 1.00 90.81 66 PHE A CA 1
ATOM 540 C C . PHE A 1 66 ? 24.042 -0.662 -28.193 1.00 90.81 66 PHE A C 1
ATOM 542 O O . PHE A 1 66 ? 23.355 -1.576 -28.646 1.00 90.81 66 PHE A O 1
ATOM 549 N N . SER A 1 67 ? 23.966 0.593 -28.643 1.00 89.19 67 SER A N 1
ATOM 550 C CA . SER A 1 67 ? 23.097 1.059 -29.733 1.00 89.19 67 SER A CA 1
ATOM 551 C C . SER A 1 67 ? 23.315 0.245 -31.010 1.00 89.19 67 SER A C 1
ATOM 553 O O . SER A 1 67 ? 22.363 -0.300 -31.572 1.00 89.19 67 SER A O 1
ATOM 555 N N . GLN A 1 68 ? 24.581 0.065 -31.397 1.00 86.19 68 GLN A N 1
ATOM 556 C CA . GLN A 1 68 ? 24.966 -0.737 -32.556 1.00 86.19 68 GLN A CA 1
ATOM 557 C C . GLN A 1 68 ? 24.647 -2.221 -32.365 1.00 86.19 68 GLN A C 1
ATOM 559 O O . GLN A 1 68 ? 24.106 -2.849 -33.270 1.00 86.19 68 GLN A O 1
ATOM 564 N N . ALA A 1 69 ? 24.943 -2.782 -31.189 1.00 86.50 69 ALA A N 1
ATOM 565 C CA . ALA A 1 69 ? 24.686 -4.191 -30.917 1.00 86.50 69 ALA A CA 1
ATOM 566 C C . ALA A 1 69 ? 23.187 -4.520 -30.973 1.00 86.50 69 ALA A C 1
ATOM 568 O O . ALA A 1 69 ? 22.801 -5.482 -31.627 1.00 86.50 69 ALA A O 1
ATOM 569 N N . PHE A 1 70 ? 22.344 -3.726 -30.306 1.00 85.81 70 PHE A N 1
ATOM 570 C CA . PHE A 1 70 ? 20.913 -4.004 -30.130 1.00 85.81 70 PHE A CA 1
ATOM 571 C C . PHE A 1 70 ? 20.001 -3.335 -31.160 1.00 85.81 70 PHE A C 1
ATOM 573 O O . PHE A 1 70 ? 18.785 -3.501 -31.063 1.00 85.81 70 PHE A O 1
ATOM 580 N N . ILE A 1 71 ? 20.558 -2.609 -32.133 1.00 85.44 71 ILE A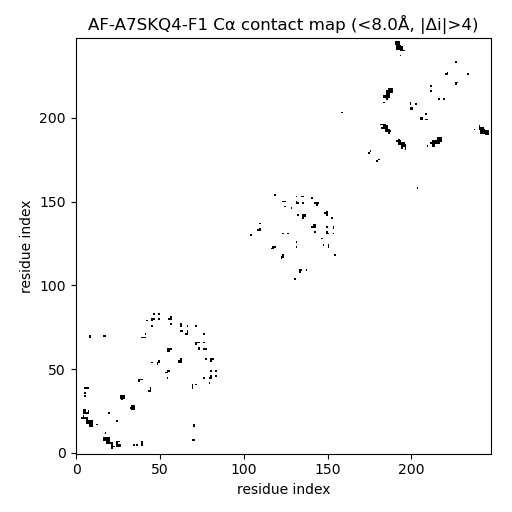 N 1
ATOM 581 C CA . ILE A 1 71 ? 19.794 -1.895 -33.159 1.00 85.44 71 ILE A CA 1
ATOM 582 C C . ILE A 1 71 ? 18.775 -0.938 -32.507 1.00 85.44 71 ILE A C 1
ATOM 584 O O . ILE A 1 71 ? 17.559 -1.044 -32.674 1.00 85.44 71 ILE A O 1
ATOM 588 N N . VAL A 1 72 ? 19.270 -0.017 -31.678 1.00 87.50 72 VAL A N 1
ATOM 589 C CA . VAL A 1 72 ? 18.440 0.998 -31.011 1.00 87.50 72 VAL A CA 1
ATOM 590 C C . VAL A 1 72 ? 19.136 2.340 -31.038 1.00 87.50 72 VAL A C 1
ATOM 592 O O . VAL A 1 72 ? 20.274 2.440 -30.608 1.00 87.50 72 VAL A O 1
ATOM 595 N N . ASP A 1 73 ? 18.415 3.383 -31.450 1.00 88.50 73 ASP A N 1
ATOM 596 C CA . ASP A 1 73 ? 18.914 4.757 -31.423 1.00 88.50 73 ASP A CA 1
ATOM 597 C C . ASP A 1 73 ? 19.400 5.152 -30.015 1.00 88.50 73 ASP A C 1
ATOM 599 O O . ASP A 1 73 ? 18.710 4.955 -29.004 1.00 88.50 73 ASP A O 1
ATOM 603 N N . GLU A 1 74 ? 20.589 5.753 -29.957 1.00 91.81 74 GLU A N 1
ATOM 604 C CA . GLU A 1 74 ? 21.221 6.206 -28.722 1.00 91.81 74 GLU A CA 1
ATOM 605 C C . GLU A 1 74 ? 20.317 7.138 -27.902 1.00 91.81 74 GLU A C 1
ATOM 607 O O . GLU A 1 74 ? 20.376 7.129 -26.669 1.00 91.81 74 GLU A O 1
ATOM 612 N N . LYS A 1 75 ? 19.445 7.915 -28.559 1.00 92.56 75 LYS A N 1
ATOM 613 C CA . LYS A 1 75 ? 18.453 8.773 -27.898 1.00 92.56 75 LYS A CA 1
ATOM 614 C C . LYS A 1 75 ? 17.557 7.977 -26.949 1.00 92.56 75 LYS A C 1
ATOM 616 O O . LYS A 1 75 ? 17.286 8.426 -25.834 1.00 92.56 75 LYS A O 1
ATOM 621 N N . TYR A 1 76 ? 17.094 6.798 -27.365 1.00 91.62 76 TYR A N 1
ATOM 622 C CA . TYR A 1 76 ? 16.217 5.963 -26.542 1.00 91.62 76 TYR A CA 1
ATOM 623 C C . TYR A 1 76 ? 16.978 5.251 -25.425 1.00 91.62 76 TYR A C 1
ATOM 625 O O . TYR A 1 76 ? 16.423 5.061 -24.342 1.00 91.62 76 TYR A O 1
ATOM 633 N N . VAL A 1 77 ? 18.246 4.898 -25.661 1.00 93.06 77 VAL A N 1
ATOM 634 C CA . VAL A 1 77 ? 19.124 4.327 -24.629 1.00 93.06 77 VAL A CA 1
ATOM 635 C C . VAL A 1 77 ? 19.343 5.347 -23.510 1.00 93.06 77 VAL A C 1
ATOM 637 O O . VAL A 1 77 ? 19.066 5.041 -22.350 1.00 93.06 77 VAL A O 1
ATOM 640 N N . ARG A 1 78 ? 19.739 6.580 -2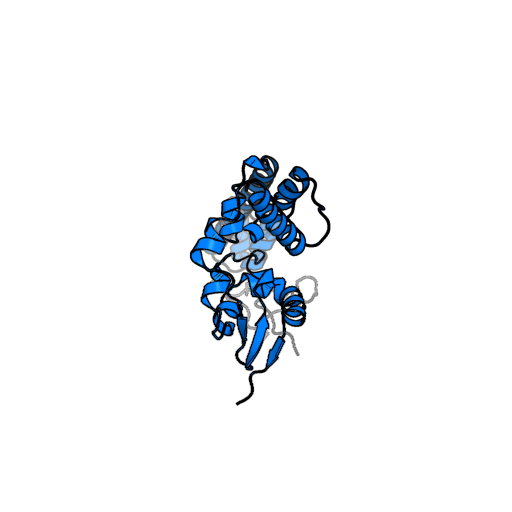3.861 1.00 94.56 78 ARG A N 1
ATOM 641 C CA . ARG A 1 78 ? 19.933 7.687 -22.908 1.00 94.56 78 ARG A CA 1
ATOM 642 C C . ARG A 1 78 ? 18.657 8.000 -22.133 1.00 94.56 78 ARG A C 1
ATOM 644 O O . ARG A 1 78 ? 18.672 7.977 -20.908 1.00 94.56 78 ARG A O 1
ATOM 651 N N . SER A 1 79 ? 17.533 8.176 -22.831 1.00 95.44 79 SER A N 1
ATOM 652 C CA . SER A 1 79 ? 16.240 8.460 -22.193 1.00 95.44 79 SER A CA 1
ATOM 653 C C . SER A 1 79 ? 15.829 7.383 -21.179 1.00 95.44 79 SER A C 1
ATOM 655 O O . SER A 1 79 ? 15.295 7.690 -20.111 1.00 95.44 79 SER A O 1
ATOM 657 N N . TYR A 1 80 ? 16.091 6.107 -21.475 1.00 95.38 80 TYR A N 1
ATOM 658 C CA . TYR A 1 80 ? 15.764 5.035 -20.541 1.00 95.38 80 TYR A CA 1
ATOM 659 C C . TYR A 1 80 ? 16.724 4.981 -19.343 1.00 95.38 80 TYR A C 1
ATOM 661 O O . TYR A 1 80 ? 16.272 4.764 -18.220 1.00 95.38 80 TYR A O 1
ATOM 669 N N . LEU A 1 81 ? 18.020 5.234 -19.545 1.00 95.12 81 LEU A N 1
ATOM 670 C CA . LEU A 1 81 ? 18.996 5.352 -18.455 1.00 95.12 81 LEU A CA 1
ATOM 671 C C . LEU A 1 81 ? 18.671 6.526 -17.513 1.00 95.12 81 LEU A C 1
ATOM 673 O O . LEU A 1 81 ? 18.694 6.353 -16.294 1.00 95.12 81 LEU A O 1
ATOM 677 N N . GLU A 1 82 ? 18.281 7.684 -18.055 1.00 95.00 82 GLU A N 1
ATOM 678 C CA . GLU A 1 82 ? 17.777 8.826 -17.275 1.00 95.00 82 GLU A CA 1
ATOM 679 C C . GLU A 1 82 ? 16.569 8.424 -16.428 1.00 95.00 82 GLU A C 1
ATOM 681 O O . GLU A 1 82 ? 16.512 8.703 -15.227 1.00 95.00 82 GLU A O 1
ATOM 686 N N . HIS A 1 83 ? 15.621 7.700 -17.027 1.00 95.62 83 HIS A N 1
ATOM 687 C CA . HIS A 1 83 ? 14.462 7.200 -16.304 1.00 95.62 83 HIS A CA 1
ATOM 688 C C . HIS A 1 83 ? 14.865 6.254 -15.161 1.00 95.62 83 HIS A C 1
ATOM 690 O O . HIS A 1 83 ? 14.385 6.427 -14.040 1.00 95.62 83 HIS A O 1
ATOM 696 N N . LEU A 1 84 ? 15.768 5.299 -15.394 1.00 95.38 84 LEU A N 1
ATOM 697 C CA . LEU A 1 84 ? 16.247 4.378 -14.355 1.00 95.38 84 LEU A CA 1
ATOM 698 C C . LEU A 1 84 ? 16.952 5.115 -13.204 1.00 95.38 84 LEU A C 1
ATOM 700 O O . LEU A 1 84 ? 16.654 4.848 -12.038 1.00 95.38 84 LEU A O 1
ATOM 704 N N . SER A 1 85 ? 17.801 6.096 -13.518 1.00 94.25 85 SER A N 1
ATOM 705 C CA . SER A 1 85 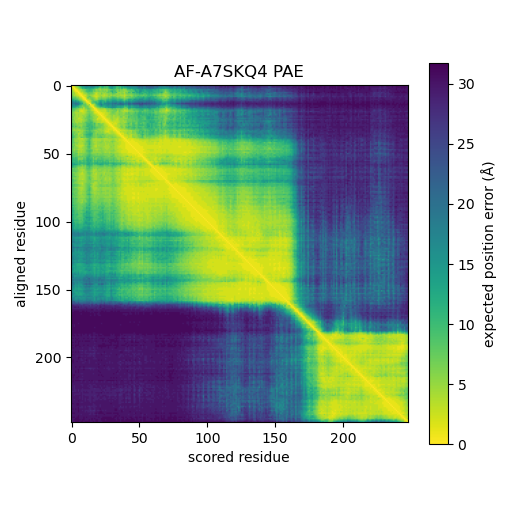? 18.451 6.961 -12.523 1.00 94.25 85 SER A CA 1
ATOM 706 C C . SER A 1 85 ? 17.430 7.766 -11.704 1.00 94.25 85 SER A C 1
ATOM 708 O O . SER A 1 85 ? 17.502 7.841 -10.468 1.00 94.25 85 SER A O 1
ATOM 710 N N . SER A 1 86 ? 16.395 8.293 -12.368 1.00 95.25 86 SER A N 1
ATOM 711 C CA . SER A 1 86 ? 15.297 8.997 -11.699 1.00 95.25 86 SER A CA 1
ATOM 712 C C . SER A 1 86 ? 14.532 8.074 -10.740 1.00 95.25 86 SER A C 1
ATOM 714 O O . SER A 1 86 ? 14.230 8.463 -9.609 1.00 95.25 86 SER A O 1
ATOM 716 N N . LEU A 1 87 ? 14.284 6.819 -11.137 1.00 95.12 87 LEU A N 1
ATOM 717 C CA . LEU A 1 87 ? 13.614 5.822 -10.304 1.00 95.12 87 LEU A CA 1
ATOM 718 C C . LEU A 1 87 ? 14.446 5.449 -9.076 1.00 95.12 87 LEU A C 1
ATOM 720 O O . LEU A 1 87 ? 13.886 5.337 -7.983 1.00 95.12 87 LEU A O 1
ATOM 724 N N . GLU A 1 88 ? 15.763 5.284 -9.224 1.00 94.62 88 GLU A N 1
ATOM 725 C CA . GLU A 1 88 ? 16.658 5.015 -8.096 1.00 94.62 88 GLU A CA 1
ATOM 726 C C . GLU A 1 88 ? 16.636 6.177 -7.093 1.00 94.62 88 GLU A C 1
ATOM 728 O O . GLU A 1 88 ? 16.481 5.969 -5.886 1.00 94.62 88 GLU A O 1
ATOM 733 N N . THR A 1 89 ? 16.700 7.410 -7.596 1.00 94.44 89 THR A N 1
ATOM 734 C CA . THR A 1 89 ? 16.625 8.627 -6.779 1.00 94.44 89 THR A CA 1
ATOM 735 C C . THR A 1 89 ? 15.294 8.718 -6.031 1.00 94.44 89 THR A C 1
ATOM 737 O O . THR A 1 89 ? 15.271 8.891 -4.810 1.00 94.44 89 THR A O 1
ATOM 740 N N . ILE A 1 90 ? 14.171 8.518 -6.727 1.00 95.88 90 ILE A N 1
ATOM 741 C CA . ILE A 1 90 ? 12.831 8.518 -6.125 1.00 95.88 90 ILE A CA 1
ATOM 742 C C . ILE A 1 90 ? 12.706 7.408 -5.074 1.00 95.88 90 ILE A C 1
ATOM 744 O O . ILE A 1 90 ? 12.135 7.629 -4.003 1.00 95.88 90 ILE A O 1
ATOM 748 N N . SER A 1 91 ? 13.248 6.219 -5.345 1.00 95.69 91 SER A N 1
ATOM 749 C CA . SER A 1 91 ? 13.255 5.103 -4.397 1.00 95.69 91 SER A CA 1
ATOM 750 C C . SER A 1 91 ? 14.001 5.465 -3.108 1.00 95.69 91 SER A C 1
ATOM 752 O O . SER A 1 91 ? 13.451 5.298 -2.015 1.00 95.69 91 SER A O 1
ATOM 754 N N . LYS A 1 92 ? 15.196 6.063 -3.225 1.00 96.44 92 LYS A N 1
ATOM 755 C CA . LYS A 1 92 ? 15.998 6.546 -2.087 1.00 96.44 92 LYS A CA 1
ATOM 756 C C . LYS A 1 92 ? 15.260 7.614 -1.277 1.00 96.44 92 LYS A C 1
ATOM 758 O O . LYS A 1 92 ? 15.230 7.537 -0.047 1.00 96.44 92 LYS A O 1
ATOM 763 N N . ILE A 1 93 ? 14.603 8.568 -1.942 1.00 96.75 93 ILE A N 1
ATOM 764 C CA . ILE A 1 93 ? 13.786 9.598 -1.278 1.00 96.75 93 ILE A CA 1
ATOM 765 C C . ILE A 1 93 ? 12.644 8.950 -0.485 1.00 96.75 93 ILE A C 1
ATOM 767 O O . ILE A 1 93 ? 12.478 9.235 0.702 1.00 96.75 93 ILE A O 1
ATOM 771 N N . ARG A 1 94 ? 11.890 8.032 -1.102 1.00 97.00 94 ARG A N 1
ATOM 772 C CA . ARG A 1 94 ? 10.788 7.311 -0.439 1.00 97.00 94 ARG A CA 1
ATOM 773 C C . ARG A 1 94 ? 11.280 6.456 0.726 1.00 97.00 94 ARG A C 1
ATOM 775 O O . ARG A 1 94 ? 10.579 6.294 1.724 1.00 97.00 94 ARG A O 1
ATOM 782 N N . GLU A 1 95 ? 12.461 5.856 0.619 1.00 96.75 95 GLU A N 1
ATOM 783 C CA . GLU A 1 95 ? 13.070 5.107 1.717 1.00 96.75 95 GLU A CA 1
ATOM 784 C C . GLU A 1 95 ? 13.428 6.021 2.891 1.00 96.75 95 GLU A C 1
ATOM 786 O O . GLU A 1 95 ? 13.061 5.715 4.029 1.00 96.75 95 GLU A O 1
ATOM 791 N N . LYS A 1 96 ? 14.070 7.162 2.617 1.00 96.81 96 LYS A N 1
ATOM 792 C CA . LYS A 1 96 ? 14.397 8.173 3.627 1.00 96.81 96 LYS A CA 1
ATOM 793 C C . LYS A 1 96 ? 13.137 8.683 4.328 1.00 96.81 96 LYS A C 1
ATOM 795 O O . LYS A 1 96 ? 13.042 8.568 5.543 1.00 96.81 96 LYS A O 1
ATOM 800 N N . GLN A 1 97 ? 12.117 9.093 3.572 1.00 96.50 97 GLN A N 1
ATOM 801 C CA . GLN A 1 97 ? 10.830 9.538 4.121 1.00 96.50 97 GLN A CA 1
ATOM 802 C C . GLN A 1 97 ? 10.184 8.487 5.039 1.00 96.50 97 GLN A C 1
ATOM 804 O O . GLN A 1 97 ? 9.685 8.815 6.115 1.00 96.50 97 GLN A O 1
ATOM 809 N N . ARG A 1 98 ? 10.218 7.199 4.659 1.00 94.06 98 ARG A N 1
ATOM 810 C CA . ARG A 1 98 ? 9.697 6.107 5.502 1.00 94.06 98 ARG A CA 1
ATOM 811 C C . ARG A 1 98 ? 10.504 5.928 6.789 1.00 94.06 98 ARG A C 1
ATOM 813 O O . ARG A 1 98 ? 9.904 5.657 7.835 1.00 94.06 98 ARG A O 1
ATOM 820 N N . LYS A 1 99 ? 11.836 6.048 6.722 1.00 95.62 99 LYS A N 1
ATOM 821 C CA . LYS A 1 99 ? 12.725 5.992 7.895 1.00 95.62 99 LYS A CA 1
ATOM 822 C C . LYS A 1 99 ? 12.444 7.162 8.833 1.00 95.62 99 LYS A C 1
ATOM 824 O O . LYS A 1 99 ? 12.185 6.915 10.009 1.00 95.62 99 LYS A O 1
ATOM 829 N N . ASP A 1 100 ? 12.383 8.377 8.306 1.00 95.50 100 ASP A N 1
ATOM 830 C CA . ASP A 1 100 ? 12.120 9.597 9.072 1.00 95.50 100 ASP A CA 1
ATOM 831 C C . ASP A 1 100 ? 10.747 9.519 9.752 1.00 95.50 100 ASP A C 1
ATOM 833 O O . ASP A 1 100 ? 10.658 9.604 10.974 1.00 95.50 100 ASP A O 1
ATOM 837 N N . ALA A 1 101 ? 9.685 9.173 9.015 1.00 93.38 101 ALA A N 1
ATOM 838 C CA . ALA A 1 101 ? 8.350 8.984 9.589 1.00 93.38 101 ALA A CA 1
ATOM 839 C C . ALA A 1 101 ? 8.300 7.876 10.661 1.00 93.38 101 ALA A C 1
ATOM 841 O O . ALA A 1 101 ? 7.484 7.914 11.584 1.00 93.38 101 ALA A O 1
ATOM 842 N N . ARG A 1 102 ? 9.138 6.834 10.558 1.00 93.00 102 ARG A N 1
ATOM 843 C CA . ARG A 1 102 ? 9.264 5.809 11.610 1.00 93.00 102 ARG A CA 1
ATOM 844 C C . ARG A 1 102 ? 9.964 6.363 12.852 1.00 93.00 102 ARG A C 1
ATOM 846 O O . ARG A 1 102 ? 9.536 6.009 13.945 1.00 93.00 102 ARG A O 1
ATOM 853 N N . GLN A 1 103 ? 11.000 7.186 12.700 1.00 93.56 103 GLN A N 1
ATOM 854 C CA . GLN A 1 103 ? 11.685 7.815 13.834 1.00 93.56 103 GLN A CA 1
ATOM 855 C C . GLN A 1 103 ? 10.795 8.850 14.520 1.00 93.56 103 GLN A C 1
ATOM 857 O O . GLN A 1 103 ? 10.648 8.796 15.735 1.00 93.56 103 GLN A O 1
ATOM 862 N N . GLU A 1 104 ? 10.109 9.700 13.759 1.00 93.00 104 GLU A N 1
ATOM 863 C CA . GLU A 1 104 ? 9.150 10.666 14.305 1.00 93.00 104 GLU A CA 1
ATOM 864 C C . GLU A 1 104 ? 8.044 9.971 15.104 1.00 93.00 104 GLU A C 1
ATOM 866 O O . GLU A 1 104 ? 7.769 10.331 16.245 1.00 93.00 104 GLU A O 1
ATOM 871 N N . ARG A 1 105 ? 7.481 8.871 14.587 1.00 91.38 105 ARG A N 1
ATOM 872 C CA . ARG A 1 105 ? 6.513 8.069 15.354 1.00 91.38 105 ARG A CA 1
ATOM 873 C C . ARG A 1 105 ? 7.091 7.457 16.625 1.00 91.38 105 ARG A C 1
ATOM 875 O O . ARG A 1 105 ? 6.322 7.218 17.546 1.00 91.38 105 ARG A O 1
ATOM 882 N N . LYS A 1 106 ? 8.390 7.154 16.693 1.00 91.12 106 LYS A N 1
ATOM 883 C CA . LYS A 1 106 ? 9.013 6.659 17.932 1.00 91.12 106 LYS A CA 1
ATOM 884 C C . LYS A 1 106 ? 9.191 7.765 18.966 1.00 91.12 106 LYS A C 1
ATOM 886 O O . LYS A 1 106 ? 9.068 7.465 20.143 1.00 91.12 106 LYS A O 1
ATOM 891 N N . LYS A 1 107 ? 9.472 8.995 18.522 1.00 92.12 107 LYS A N 1
ATOM 892 C CA . LYS A 1 107 ? 9.631 10.163 19.397 1.00 92.12 107 LYS A CA 1
ATOM 893 C C . LYS A 1 107 ? 8.316 10.594 20.037 1.00 92.12 107 LYS A C 1
ATOM 895 O O . LYS A 1 107 ? 8.336 11.011 21.181 1.00 92.12 107 LYS A O 1
ATOM 900 N N . LYS A 1 108 ? 7.199 10.473 19.308 1.00 93.19 108 LYS A N 1
ATOM 901 C CA . LYS A 1 108 ? 5.885 10.866 19.829 1.00 93.19 108 LYS A CA 1
ATOM 902 C C . LYS A 1 108 ? 5.540 10.125 21.118 1.00 93.19 108 LYS A C 1
ATOM 904 O O . LYS A 1 108 ? 5.597 8.892 21.146 1.00 93.19 108 LYS A O 1
ATOM 909 N N . GLU A 1 109 ? 5.080 10.842 22.120 1.00 92.81 109 GLU A N 1
ATOM 910 C CA . GLU A 1 109 ? 4.559 10.299 23.368 1.00 92.81 109 GLU A CA 1
ATOM 911 C C . GLU A 1 109 ? 3.043 10.086 23.292 1.00 92.81 109 GLU A C 1
ATOM 913 O O . GLU A 1 109 ? 2.427 10.264 22.244 1.00 92.81 109 GLU A O 1
ATOM 918 N N . VAL A 1 110 ? 2.424 9.621 24.380 1.00 91.38 110 VAL A N 1
ATOM 919 C CA . VAL A 1 110 ? 0.966 9.396 24.431 1.00 91.38 110 VAL A CA 1
ATOM 920 C C . VAL A 1 110 ? 0.197 10.712 24.386 1.00 91.38 110 VAL A C 1
ATOM 922 O O . VAL A 1 110 ? -0.858 10.760 23.757 1.00 91.38 110 VAL A O 1
ATOM 925 N N . SER A 1 111 ? 0.740 11.757 25.008 1.00 91.31 111 SER A N 1
ATOM 926 C CA . SER A 1 111 ? 0.195 13.119 25.060 1.00 91.31 111 SER A CA 1
ATOM 927 C C . SER A 1 111 ? 0.135 13.804 23.692 1.00 91.31 111 SER A C 1
ATOM 929 O O . SER A 1 111 ? -0.738 14.636 23.472 1.00 91.31 111 SER A O 1
ATOM 931 N N . ASP A 1 112 ? 1.000 13.419 22.750 1.00 93.31 112 ASP A N 1
ATOM 932 C CA . ASP A 1 112 ? 1.048 14.006 21.402 1.00 93.31 112 ASP A CA 1
ATOM 933 C C . ASP A 1 112 ? -0.133 13.599 20.507 1.00 93.31 112 ASP A C 1
ATOM 935 O O . ASP A 1 112 ? -0.286 14.107 19.392 1.00 93.31 112 ASP A O 1
ATOM 939 N N . TYR A 1 113 ? -0.946 12.636 20.943 1.00 92.38 113 TYR A N 1
ATOM 940 C CA . TYR A 1 113 ? -2.105 12.165 20.197 1.00 92.38 113 TYR A CA 1
ATOM 941 C C . TYR A 1 113 ? -3.389 12.694 20.832 1.00 92.38 113 TYR A C 1
ATOM 943 O O . TYR A 1 113 ? -3.656 12.474 22.012 1.00 92.38 113 TYR A O 1
ATOM 951 N N . ASN A 1 114 ? -4.250 13.297 20.012 1.00 93.38 114 ASN A N 1
ATOM 952 C CA . ASN A 1 114 ? -5.623 13.589 20.403 1.00 93.38 114 ASN A CA 1
ATOM 953 C C . ASN A 1 114 ? -6.462 12.298 20.346 1.00 93.38 114 ASN A C 1
ATOM 955 O O . ASN A 1 114 ? -7.086 11.978 19.332 1.00 93.38 114 ASN A O 1
ATOM 959 N N . TRP A 1 115 ? -6.419 11.510 21.423 1.00 90.81 115 TRP A N 1
ATOM 960 C CA . TRP A 1 115 ? -7.127 10.227 21.509 1.00 90.81 115 TRP A CA 1
ATOM 961 C C . TRP A 1 115 ? -8.645 10.375 21.397 1.00 90.81 115 TRP A C 1
ATOM 963 O O . TRP A 1 115 ? -9.272 9.494 20.815 1.00 90.81 115 TRP A O 1
ATOM 973 N N . GLN A 1 116 ? -9.212 11.486 21.877 1.00 86.62 116 GLN A N 1
ATOM 974 C CA . GLN A 1 116 ? -10.633 11.799 21.731 1.00 86.62 116 GLN A CA 1
ATOM 975 C C . GLN A 1 116 ? -11.019 11.891 20.253 1.00 86.62 116 GLN A C 1
ATOM 977 O O . GLN A 1 116 ? -11.838 11.103 19.785 1.00 86.62 116 GLN A O 1
ATOM 982 N N . GLU A 1 117 ? -10.344 12.758 19.488 1.00 88.38 117 GLU A N 1
ATOM 983 C CA . GLU A 1 117 ? -10.628 12.924 18.058 1.00 88.38 117 GLU A CA 1
ATOM 984 C C . GLU A 1 117 ? -10.433 11.601 17.297 1.00 88.38 117 GLU A C 1
ATOM 986 O O . GLU A 1 117 ? -11.216 11.239 16.417 1.00 88.38 117 GLU A O 1
ATOM 991 N N . LEU A 1 118 ? -9.384 10.848 17.638 1.00 90.50 118 LEU A N 1
ATOM 992 C CA . LEU A 1 118 ? -9.096 9.567 16.999 1.00 90.50 118 LEU A CA 1
ATOM 993 C C . LEU A 1 118 ? -10.186 8.517 17.243 1.00 90.50 118 LEU A C 1
ATOM 995 O O . LEU A 1 118 ? -10.409 7.667 16.373 1.00 90.50 118 LEU A O 1
ATOM 999 N N . ILE A 1 119 ? -10.823 8.547 18.413 1.00 83.88 119 ILE A N 1
ATOM 1000 C CA . ILE A 1 119 ? -11.890 7.624 18.800 1.00 83.88 119 ILE A CA 1
ATOM 1001 C C . ILE A 1 119 ? -13.212 8.057 18.173 1.00 83.88 119 ILE A C 1
ATOM 1003 O O . ILE A 1 119 ? -13.823 7.252 17.469 1.00 83.88 119 ILE A O 1
ATOM 1007 N N . GLU A 1 120 ? -13.609 9.315 18.361 1.00 79.56 120 GLU A N 1
ATOM 1008 C CA . GLU A 1 120 ? -14.882 9.864 17.880 1.00 79.56 120 GLU A CA 1
ATOM 1009 C C . GLU A 1 120 ? -14.988 9.806 16.352 1.00 79.56 120 GLU A C 1
ATOM 1011 O O . GLU A 1 120 ? -16.004 9.372 15.813 1.00 79.56 120 GLU A O 1
ATOM 1016 N N . ASN A 1 121 ? -13.902 10.126 15.640 1.00 82.56 121 ASN A N 1
ATOM 1017 C CA . ASN A 1 121 ? -13.872 10.075 14.176 1.00 82.56 121 ASN A CA 1
ATOM 1018 C C . ASN A 1 121 ? -13.538 8.683 13.613 1.00 82.56 121 ASN A C 1
ATOM 1020 O O . ASN A 1 121 ? -13.320 8.540 12.409 1.00 82.56 121 ASN A O 1
ATOM 1024 N N . GLY A 1 122 ? -13.415 7.651 14.457 1.00 78.56 122 GLY A N 1
ATOM 1025 C CA . GLY A 1 122 ? -13.111 6.287 14.013 1.00 78.56 122 GLY A CA 1
ATOM 1026 C C . GLY A 1 122 ? -11.748 6.138 13.323 1.00 78.56 122 GLY A C 1
ATOM 1027 O O . GLY A 1 122 ? -11.551 5.217 12.529 1.00 78.56 122 GLY A O 1
ATOM 1028 N N . LYS A 1 123 ? -10.786 7.022 13.618 1.00 89.88 123 LYS A N 1
ATOM 1029 C CA . LYS A 1 123 ? -9.447 7.051 13.003 1.00 89.88 123 LYS A CA 1
ATOM 1030 C C . LYS A 1 123 ? -8.432 6.136 13.696 1.00 89.88 123 LYS A C 1
ATOM 1032 O O . LYS A 1 123 ? -7.349 5.936 13.148 1.00 89.88 123 LYS A O 1
ATOM 1037 N N . LEU A 1 124 ? -8.753 5.500 14.828 1.00 88.06 124 LEU A N 1
ATOM 1038 C CA . LEU A 1 124 ? -7.867 4.519 15.488 1.00 88.06 124 LEU A CA 1
ATOM 1039 C C . LEU A 1 124 ? -7.272 3.429 14.559 1.00 88.06 124 LEU A C 1
ATOM 1041 O O . LEU A 1 124 ? -6.100 3.084 14.731 1.00 88.06 124 LEU A O 1
ATOM 1045 N N . PRO A 1 125 ? -7.990 2.882 13.554 1.00 89.88 125 PRO A N 1
ATOM 1046 C CA . PRO A 1 125 ? -7.426 1.907 12.618 1.00 89.88 125 PRO A CA 1
ATOM 1047 C C . PRO A 1 125 ? -6.285 2.443 11.747 1.00 89.88 125 PRO A C 1
ATOM 1049 O O . PRO A 1 125 ? -5.510 1.634 11.229 1.00 89.88 125 PRO A O 1
ATOM 1052 N N . SER A 1 126 ? -6.165 3.764 11.584 1.00 90.06 126 SER A N 1
ATOM 1053 C CA . SER A 1 126 ? -5.087 4.399 10.813 1.00 90.06 126 SER A CA 1
ATOM 1054 C C . SER A 1 126 ? -3.733 4.358 11.534 1.00 90.06 126 SER A C 1
ATOM 1056 O O . SER A 1 126 ? -2.693 4.300 10.880 1.00 90.06 126 SER A O 1
ATOM 1058 N N . LEU A 1 127 ? -3.736 4.283 12.869 1.00 93.69 127 LEU A N 1
ATOM 1059 C CA . LEU A 1 127 ? -2.523 4.215 13.681 1.00 93.69 127 LEU A CA 1
ATOM 1060 C C . LEU A 1 127 ? -1.829 2.858 13.575 1.00 93.69 127 LEU A C 1
ATOM 1062 O O . LEU A 1 127 ? -2.463 1.818 13.382 1.00 93.69 127 LEU A O 1
ATOM 1066 N N . VAL A 1 128 ? -0.511 2.830 13.739 1.00 93.12 128 VAL A N 1
ATOM 1067 C CA . VAL A 1 128 ? 0.264 1.585 13.804 1.00 93.12 128 VAL A CA 1
ATOM 1068 C C . VAL A 1 128 ? 0.098 0.935 15.185 1.00 93.12 128 VAL A C 1
ATOM 1070 O O . VAL A 1 128 ? -0.151 1.605 16.182 1.00 93.12 128 VAL A O 1
ATOM 1073 N N . VAL A 1 129 ? 0.262 -0.391 15.273 1.00 94.31 129 VAL A N 1
ATOM 1074 C CA . VAL A 1 129 ? 0.154 -1.143 16.542 1.00 94.31 129 VAL A CA 1
ATOM 1075 C C . VAL A 1 129 ? 1.057 -0.568 17.636 1.00 94.31 129 VAL A C 1
ATOM 1077 O O . VAL A 1 129 ? 0.610 -0.430 18.765 1.00 94.31 129 VAL A O 1
ATOM 1080 N N . SER A 1 130 ? 2.283 -0.164 17.294 1.00 92.88 130 SER A N 1
ATOM 1081 C CA . SER A 1 130 ? 3.213 0.449 18.247 1.00 92.88 130 SER A CA 1
ATOM 1082 C C . SER A 1 130 ? 2.725 1.781 18.812 1.00 92.88 130 SER A C 1
ATOM 1084 O O . SER A 1 130 ? 3.173 2.165 19.879 1.00 92.88 130 SER A O 1
ATOM 1086 N N . GLU A 1 131 ? 1.857 2.504 18.098 1.00 95.00 131 GLU A N 1
ATOM 1087 C 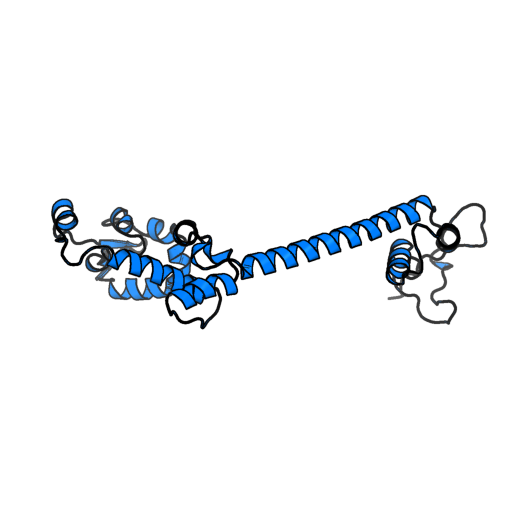CA . GLU A 1 131 ? 1.265 3.763 18.568 1.00 95.00 131 GLU A CA 1
ATOM 1088 C C . GLU A 1 131 ? 0.084 3.482 19.499 1.00 95.00 131 GLU A C 1
ATOM 1090 O O . GLU A 1 131 ? 0.015 4.054 20.581 1.00 95.00 131 GLU A O 1
ATOM 1095 N N . LEU A 1 132 ? -0.781 2.527 19.134 1.00 94.69 132 LEU A N 1
ATOM 1096 C CA . LEU A 1 132 ? -1.859 2.036 20.005 1.00 94.69 132 LEU A CA 1
ATOM 1097 C C . LEU A 1 132 ? -1.309 1.482 21.327 1.00 94.69 132 LEU A C 1
ATOM 1099 O O . LEU A 1 132 ? -1.890 1.693 22.389 1.00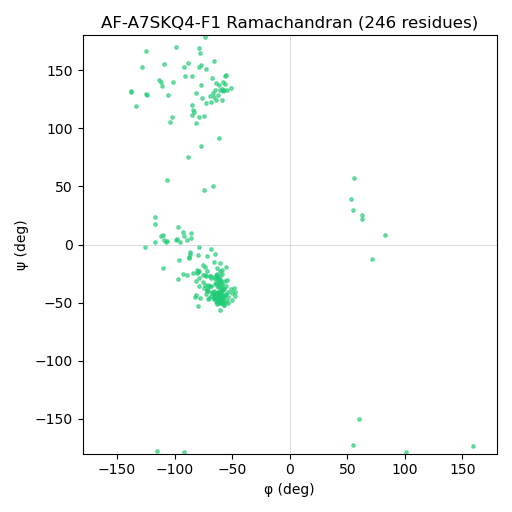 94.69 132 LEU A O 1
ATOM 1103 N N . ASP A 1 133 ? -0.164 0.801 21.268 1.00 94.94 133 ASP A N 1
ATOM 1104 C CA . ASP A 1 133 ? 0.497 0.246 22.446 1.00 94.94 133 ASP A CA 1
ATOM 1105 C C . ASP A 1 133 ? 0.949 1.320 23.433 1.00 94.94 133 ASP A C 1
ATOM 1107 O O . ASP A 1 133 ? 0.970 1.041 24.628 1.00 94.94 133 ASP A O 1
ATOM 1111 N N . LYS A 1 134 ? 1.231 2.549 22.981 1.00 94.56 134 LYS A N 1
ATOM 1112 C CA . LYS A 1 134 ? 1.582 3.648 23.889 1.00 94.56 134 LYS A CA 1
ATOM 1113 C C . LYS A 1 134 ? 0.423 3.965 24.837 1.00 94.56 134 LYS A C 1
ATOM 1115 O O . LYS A 1 134 ? 0.636 4.025 26.043 1.00 94.56 134 LYS A O 1
ATOM 1120 N N . TYR A 1 135 ? -0.803 4.079 24.314 1.00 94.62 135 TYR A N 1
ATOM 1121 C CA . TYR A 1 135 ? -2.003 4.274 25.138 1.00 94.62 135 TYR A CA 1
ATOM 1122 C C . TYR A 1 135 ? -2.209 3.106 26.102 1.00 94.62 135 TYR A C 1
ATOM 1124 O O . TYR A 1 135 ? -2.436 3.307 27.292 1.00 94.62 135 TYR A O 1
ATOM 1132 N N . LEU A 1 136 ? -2.098 1.871 25.599 1.00 94.56 136 LEU A N 1
ATOM 1133 C CA . LEU A 1 136 ? -2.288 0.682 26.429 1.00 94.56 136 LEU A CA 1
ATOM 1134 C C . LEU A 1 136 ? -1.285 0.635 27.586 1.00 94.56 136 LEU A C 1
ATOM 1136 O O . LEU A 1 136 ? -1.678 0.334 28.703 1.00 94.56 136 LEU A O 1
ATOM 1140 N N . ILE A 1 137 ? -0.018 0.966 27.339 1.00 94.38 137 ILE A N 1
ATOM 1141 C CA . ILE A 1 137 ? 1.017 1.005 28.378 1.00 94.38 137 ILE A CA 1
ATOM 1142 C C . ILE A 1 137 ? 0.727 2.114 29.396 1.00 94.38 137 ILE A C 1
ATOM 1144 O O . ILE A 1 137 ? 0.780 1.851 30.593 1.00 94.38 137 ILE A O 1
ATOM 1148 N N . HIS A 1 138 ? 0.374 3.317 28.938 1.00 94.00 138 HIS A N 1
ATOM 1149 C CA . HIS A 1 138 ? 0.105 4.464 29.811 1.00 94.00 138 HIS A CA 1
ATOM 1150 C C . HIS A 1 138 ? -1.035 4.210 30.803 1.00 94.00 138 HIS A C 1
ATOM 1152 O O . HIS A 1 138 ? -0.935 4.580 31.967 1.00 94.00 138 HIS A O 1
ATOM 1158 N N . TYR A 1 139 ? -2.092 3.523 30.369 1.00 91.25 139 TYR A N 1
ATOM 1159 C CA . TYR A 1 139 ? -3.226 3.167 31.229 1.00 91.25 139 TYR A CA 1
ATOM 1160 C C . TYR A 1 139 ? -3.145 1.746 31.805 1.00 91.25 139 TYR A C 1
ATOM 1162 O O . TYR A 1 139 ? -4.138 1.219 32.305 1.00 91.25 139 TYR A O 1
ATOM 1170 N N . ASN A 1 140 ? -1.968 1.115 31.733 1.00 92.88 140 ASN A N 1
ATOM 1171 C CA . ASN A 1 140 ? -1.694 -0.222 32.261 1.00 92.88 140 ASN A CA 1
ATOM 1172 C C . ASN A 1 140 ? -2.680 -1.311 31.774 1.00 92.88 140 ASN A C 1
ATOM 1174 O O . ASN A 1 140 ? -3.105 -2.202 32.510 1.00 92.88 140 ASN A O 1
ATOM 1178 N N . LEU A 1 141 ? -3.064 -1.228 30.503 1.00 91.81 141 LEU A N 1
ATOM 1179 C CA . LEU A 1 141 ? -3.947 -2.162 29.819 1.00 91.81 141 LEU A CA 1
ATOM 1180 C C . LEU A 1 141 ? -3.148 -3.270 29.128 1.00 91.81 141 LEU A C 1
ATOM 1182 O O . LEU A 1 141 ? -2.025 -3.086 28.657 1.00 91.81 141 LEU A O 1
ATOM 1186 N N . SER A 1 142 ? -3.776 -4.438 28.974 1.00 90.06 142 SER A N 1
ATOM 1187 C CA . SER A 1 142 ? -3.151 -5.555 28.265 1.00 90.06 142 SER A CA 1
ATOM 1188 C C . SER A 1 142 ? -2.817 -5.201 26.808 1.00 90.06 142 SER A C 1
ATOM 1190 O O . SER A 1 142 ? -3.665 -4.715 26.055 1.00 90.06 142 SER A O 1
ATOM 1192 N N . LYS A 1 143 ? -1.594 -5.537 26.380 1.00 91.94 143 LYS A N 1
ATOM 1193 C CA . LYS A 1 143 ? -1.113 -5.430 24.990 1.00 91.94 143 LYS A CA 1
ATOM 1194 C C . LYS A 1 143 ? -1.323 -6.704 24.163 1.00 91.94 143 LYS A C 1
ATOM 1196 O O . LYS A 1 143 ? -0.814 -6.791 23.046 1.00 91.94 143 LYS A O 1
ATOM 1201 N N . THR A 1 144 ? -2.030 -7.706 24.681 1.00 87.38 144 THR A N 1
ATOM 1202 C CA . THR A 1 144 ? -2.243 -8.968 23.960 1.00 87.38 144 THR A CA 1
ATOM 1203 C C . THR A 1 144 ? -3.332 -8.843 22.890 1.00 87.38 144 THR A C 1
ATOM 1205 O O . THR A 1 144 ? -4.249 -8.017 22.997 1.00 87.38 144 THR A O 1
ATOM 1208 N N . GLY A 1 145 ? -3.225 -9.682 21.856 1.00 88.62 145 GLY A N 1
ATOM 1209 C CA . GLY A 1 145 ? -4.202 -9.789 20.769 1.00 88.62 145 GLY A CA 1
ATOM 1210 C C . GLY A 1 145 ? -3.808 -9.067 19.478 1.00 88.62 145 GLY A C 1
ATOM 1211 O O . GLY A 1 145 ? -2.725 -8.488 19.352 1.00 88.62 145 GLY A O 1
ATOM 1212 N N . LYS A 1 146 ? -4.708 -9.126 18.490 1.00 86.31 146 LYS A N 1
ATOM 1213 C CA . LYS A 1 146 ? -4.533 -8.491 17.175 1.00 86.31 146 LYS A CA 1
ATOM 1214 C C . LYS A 1 146 ? -4.840 -6.992 17.264 1.00 86.31 146 LYS A C 1
ATOM 1216 O O . LYS A 1 146 ? -5.426 -6.507 18.229 1.00 86.31 146 LYS A O 1
ATOM 1221 N N . LYS A 1 147 ? -4.507 -6.238 16.209 1.00 87.75 147 LYS A N 1
ATOM 1222 C CA . LYS A 1 147 ? -4.756 -4.783 16.127 1.00 87.75 147 LYS A CA 1
ATOM 1223 C C . LYS A 1 147 ? -6.204 -4.402 16.469 1.00 87.75 147 LYS A C 1
ATOM 1225 O O . LYS A 1 147 ? -6.426 -3.450 17.204 1.00 87.75 147 LYS A O 1
ATOM 1230 N N . LYS A 1 148 ? -7.180 -5.175 15.981 1.00 76.69 148 LYS A N 1
ATOM 1231 C CA . LYS A 1 148 ? -8.610 -4.952 16.255 1.00 76.69 148 LYS A CA 1
ATOM 1232 C C . LYS A 1 148 ? -8.948 -5.072 17.747 1.00 76.69 148 LYS A C 1
ATOM 1234 O O . LYS A 1 148 ? -9.755 -4.295 18.241 1.00 76.69 148 LYS A O 1
ATOM 1239 N N . ASP A 1 149 ? -8.308 -5.994 18.462 1.00 78.75 149 ASP A N 1
ATOM 1240 C CA . ASP A 1 149 ? -8.544 -6.210 19.895 1.00 78.75 149 ASP A CA 1
ATOM 1241 C C . ASP A 1 149 ? -7.972 -5.058 20.727 1.00 78.75 149 ASP A C 1
ATOM 1243 O O . ASP A 1 149 ? -8.617 -4.583 21.658 1.00 78.75 149 ASP A O 1
ATOM 1247 N N . LYS A 1 150 ? -6.796 -4.553 20.334 1.00 87.25 150 LYS A N 1
ATOM 1248 C CA . LYS A 1 150 ? -6.180 -3.356 20.925 1.00 87.25 150 LYS A CA 1
ATOM 1249 C C . LYS A 1 150 ? -7.065 -2.123 20.738 1.00 87.25 150 LYS A C 1
ATOM 1251 O O . LYS A 1 150 ? -7.331 -1.429 21.710 1.00 87.25 150 LYS A O 1
ATOM 1256 N N . ILE A 1 151 ? -7.574 -1.897 19.521 1.00 83.12 151 ILE A N 1
ATOM 1257 C CA . ILE A 1 151 ? -8.509 -0.797 19.220 1.00 83.12 151 ILE A CA 1
ATOM 1258 C C . ILE A 1 151 ? -9.749 -0.898 20.110 1.00 83.12 151 ILE A C 1
ATOM 1260 O O . ILE A 1 151 ? -10.061 0.055 20.811 1.00 83.12 151 ILE A O 1
ATOM 1264 N N . ARG A 1 152 ? -10.399 -2.071 20.155 1.00 78.62 152 ARG A N 1
ATOM 1265 C CA . ARG A 1 152 ? -11.569 -2.305 21.019 1.00 78.62 152 ARG A CA 1
ATOM 1266 C C . ARG A 1 152 ? -11.275 -1.966 22.481 1.00 78.62 152 ARG A C 1
ATOM 1268 O O . ARG A 1 152 ? -12.082 -1.307 23.123 1.00 78.62 152 ARG A O 1
ATOM 1275 N N . ARG A 1 153 ? -10.120 -2.391 22.999 1.00 86.31 153 ARG A N 1
ATOM 1276 C CA . ARG A 1 153 ? -9.712 -2.144 24.388 1.00 86.31 153 ARG A CA 1
ATOM 1277 C C . ARG A 1 153 ? -9.522 -0.655 24.683 1.00 86.31 153 ARG A C 1
ATOM 1279 O O . ARG A 1 153 ? -9.989 -0.199 25.719 1.00 86.31 153 ARG A O 1
ATOM 1286 N N . ILE A 1 154 ? -8.885 0.083 23.772 1.00 86.06 154 ILE A N 1
ATOM 1287 C CA . ILE A 1 154 ? -8.698 1.539 23.882 1.00 86.06 154 ILE A CA 1
ATOM 1288 C C . ILE A 1 154 ? -10.054 2.243 23.883 1.00 86.06 154 ILE A C 1
ATOM 1290 O O . ILE A 1 154 ? -10.334 3.018 24.790 1.00 86.06 154 ILE A O 1
ATOM 1294 N N . THR A 1 155 ? -10.916 1.919 22.915 1.00 81.94 155 THR A N 1
ATOM 1295 C CA . THR A 1 155 ? -12.256 2.504 22.803 1.00 81.94 155 THR A CA 1
ATOM 1296 C C . THR A 1 155 ? -13.076 2.273 24.073 1.00 81.94 155 THR A C 1
ATOM 1298 O O . THR A 1 155 ? -13.616 3.219 24.632 1.00 81.94 155 THR A O 1
ATOM 1301 N N . VAL A 1 156 ? -13.132 1.032 24.571 1.00 78.06 156 VAL A N 1
ATOM 1302 C CA . VAL A 1 156 ? -13.877 0.697 25.798 1.00 78.06 156 VAL A CA 1
ATOM 1303 C C . VAL A 1 156 ? -13.317 1.435 27.011 1.00 78.06 156 VAL A C 1
ATOM 1305 O O . VAL A 1 156 ? -14.077 1.946 27.827 1.00 78.06 156 VAL A O 1
ATOM 1308 N N . HIS A 1 157 ? -11.994 1.489 27.146 1.00 85.44 157 HIS A N 1
ATOM 1309 C CA . HIS A 1 157 ? -11.361 2.156 28.273 1.00 85.44 157 HIS A CA 1
ATOM 1310 C C . HIS A 1 157 ? -11.643 3.664 28.287 1.00 85.44 157 HIS A C 1
ATOM 1312 O O . HIS A 1 157 ? -12.014 4.183 29.333 1.00 85.44 157 HIS A O 1
ATOM 1318 N N . TYR A 1 158 ? -11.537 4.338 27.140 1.00 85.31 158 TYR A N 1
ATOM 1319 C CA . TYR A 1 158 ? -11.806 5.772 27.017 1.00 85.31 158 TYR A CA 1
ATOM 1320 C C . TYR A 1 158 ? -13.223 6.145 27.480 1.00 85.31 158 TYR A C 1
ATOM 1322 O O . TYR A 1 158 ? -13.378 6.958 28.387 1.00 85.31 158 TYR A O 1
ATOM 1330 N N . TYR A 1 159 ? -14.255 5.472 26.960 1.00 74.75 159 TYR A N 1
ATOM 1331 C CA . TYR A 1 159 ? -15.642 5.743 27.366 1.00 74.75 159 TYR A CA 1
ATOM 1332 C C . TYR A 1 159 ? -15.932 5.379 28.833 1.00 74.75 159 TYR A C 1
ATOM 1334 O O . TYR A 1 159 ? -16.791 5.983 29.472 1.00 74.75 159 TYR A O 1
ATOM 1342 N N . ASN A 1 160 ? -15.210 4.408 29.401 1.00 76.31 160 ASN A N 1
ATOM 1343 C CA . ASN A 1 160 ? -15.330 4.077 30.822 1.00 76.31 160 ASN A CA 1
ATOM 1344 C C . ASN A 1 160 ? -14.641 5.101 31.738 1.00 76.31 160 ASN A C 1
ATOM 1346 O O . ASN A 1 160 ? -15.030 5.213 32.899 1.00 76.31 160 ASN A O 1
ATOM 1350 N N . GLN A 1 161 ? -13.619 5.814 31.256 1.00 70.44 161 GLN A N 1
ATOM 1351 C CA . GLN A 1 161 ? -12.993 6.908 32.003 1.00 70.44 161 GLN A CA 1
ATOM 1352 C C . GLN A 1 161 ? -13.891 8.140 32.048 1.00 70.44 161 GLN A C 1
ATOM 1354 O O . GLN A 1 161 ? -14.053 8.714 33.119 1.00 70.44 161 GLN A O 1
ATOM 1359 N N . ASP A 1 162 ? -14.520 8.484 30.925 1.00 56.47 162 ASP A N 1
ATOM 1360 C CA . ASP A 1 162 ? -15.457 9.610 30.833 1.00 56.47 162 ASP A CA 1
ATOM 1361 C C . ASP A 1 162 ? -16.650 9.431 31.796 1.00 56.47 162 ASP A C 1
ATOM 1363 O O . ASP A 1 162 ? -17.044 10.336 32.524 1.00 56.47 162 ASP A O 1
ATOM 1367 N N . ARG A 1 163 ? -17.124 8.187 31.954 1.00 43.75 163 ARG A N 1
ATOM 1368 C CA . ARG A 1 163 ? -18.139 7.817 32.958 1.00 43.75 163 ARG A CA 1
ATOM 1369 C C . ARG A 1 163 ? -17.748 8.066 34.418 1.00 43.75 163 ARG A C 1
ATOM 1371 O O . ARG A 1 163 ? -18.641 8.235 35.235 1.00 43.75 163 ARG A O 1
ATOM 1378 N N . ARG A 1 164 ? -16.455 8.052 34.762 1.00 43.38 164 ARG A N 1
ATOM 1379 C CA . ARG A 1 164 ? -15.968 8.310 36.134 1.00 43.38 164 ARG A CA 1
ATOM 1380 C C . ARG A 1 164 ? -15.736 9.795 36.414 1.00 43.38 164 ARG A C 1
ATOM 1382 O O . ARG A 1 164 ? -15.489 10.151 37.559 1.00 43.38 164 ARG A O 1
ATOM 1389 N N . ALA A 1 165 ? -15.775 10.642 35.384 1.00 41.84 165 ALA A N 1
ATOM 1390 C CA . ALA A 1 165 ? -15.719 12.094 3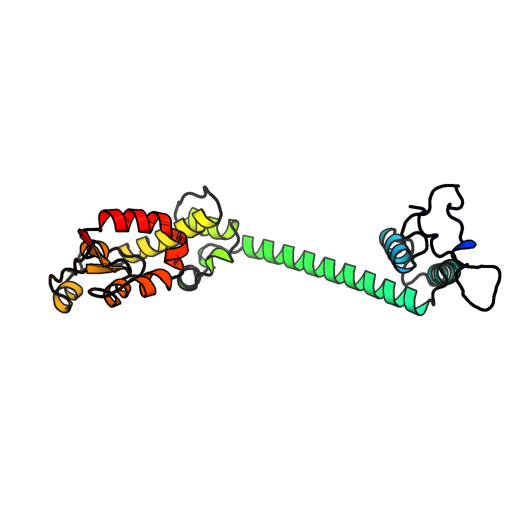5.532 1.00 41.84 165 ALA A CA 1
ATOM 1391 C C . ALA A 1 165 ? -17.082 12.696 35.924 1.00 41.84 165 ALA A C 1
ATOM 1393 O O . ALA A 1 165 ? -17.147 13.871 36.276 1.00 41.84 165 ALA A O 1
ATOM 1394 N N . VAL A 1 166 ? -18.151 11.891 35.907 1.00 39.03 166 VAL A N 1
ATOM 1395 C CA . VAL A 1 166 ? -19.432 12.212 36.543 1.00 39.03 166 VAL A CA 1
ATOM 1396 C C . VAL A 1 166 ? -19.312 11.835 38.027 1.00 39.03 166 VAL A C 1
ATOM 1398 O O . VAL A 1 166 ? -19.126 10.653 38.318 1.00 39.03 166 VAL A O 1
ATOM 1401 N N . PRO A 1 167 ? -19.354 12.797 38.969 1.00 36.75 167 PRO A N 1
ATOM 1402 C CA . PRO A 1 167 ? -19.323 12.493 40.396 1.00 36.75 167 PRO A CA 1
ATOM 1403 C C . PRO A 1 167 ? -20.498 11.583 40.773 1.00 36.75 167 PRO A C 1
ATOM 1405 O O . PRO A 1 167 ? -21.632 11.879 40.399 1.00 36.75 167 PRO A O 1
ATOM 1408 N N . ASP A 1 168 ? -20.233 10.529 41.551 1.00 42.09 168 ASP A N 1
ATOM 1409 C CA . ASP A 1 168 ? -21.249 9.608 42.107 1.00 42.09 168 ASP A CA 1
ATOM 1410 C C . ASP A 1 168 ? -22.342 10.349 42.916 1.00 42.09 168 ASP A C 1
ATOM 1412 O O . ASP A 1 168 ? -23.442 9.837 43.096 1.00 42.09 168 ASP A O 1
ATOM 1416 N N . ASP A 1 169 ? -22.054 11.583 43.352 1.00 43.34 169 ASP A N 1
ATOM 1417 C CA . ASP A 1 169 ? -22.926 12.440 44.164 1.00 43.34 169 ASP A CA 1
ATOM 1418 C C . ASP A 1 169 ? -23.729 13.490 43.370 1.00 43.34 169 ASP A C 1
ATOM 1420 O O . ASP A 1 169 ? -24.414 14.319 43.972 1.00 43.34 169 ASP A O 1
ATOM 1424 N N . GLN A 1 170 ? -23.680 13.508 42.032 1.00 37.97 170 GLN A N 1
ATOM 1425 C CA . GLN A 1 170 ? -24.687 14.261 41.276 1.00 37.97 170 GLN A CA 1
ATOM 1426 C C . GLN A 1 170 ? -25.963 13.412 41.233 1.00 37.97 170 GLN A C 1
ATOM 1428 O O . GLN A 1 170 ? -25.969 12.367 40.575 1.00 37.97 170 GLN A O 1
ATOM 1433 N N . PRO A 1 171 ? -27.043 13.811 41.934 1.00 41.59 171 PRO A N 1
ATOM 1434 C CA . PRO A 1 171 ? -28.279 13.058 41.887 1.00 41.59 171 PRO A CA 1
ATOM 1435 C C . PRO A 1 171 ? -28.724 12.981 40.429 1.00 41.59 171 PRO A C 1
ATOM 1437 O O . PRO A 1 171 ? -28.612 13.949 39.677 1.00 41.59 171 PRO A O 1
ATOM 1440 N N . VAL A 1 172 ? -29.226 11.810 40.047 1.00 44.03 172 VAL A N 1
ATOM 1441 C CA . VAL A 1 172 ? -29.820 11.473 38.746 1.00 44.03 172 VAL A CA 1
ATOM 1442 C C . VAL A 1 172 ? -31.130 12.261 38.547 1.00 44.03 172 VAL A C 1
ATOM 1444 O O . VAL A 1 172 ? -32.182 11.697 38.284 1.00 44.03 172 VAL A O 1
ATOM 1447 N N . ALA A 1 173 ? -31.104 13.576 38.745 1.00 40.78 173 ALA A N 1
ATOM 1448 C CA . ALA A 1 173 ? -32.284 14.424 38.772 1.00 40.78 173 ALA A CA 1
ATOM 1449 C C . ALA A 1 173 ? -32.776 14.736 37.351 1.00 40.78 173 ALA A C 1
ATOM 1451 O O . ALA A 1 173 ? -33.976 14.716 37.111 1.00 40.78 173 ALA A O 1
ATOM 1452 N N . ASP A 1 174 ? -31.878 14.908 36.377 1.00 42.66 174 ASP A N 1
ATOM 1453 C CA . ASP A 1 174 ? -32.288 15.362 35.038 1.00 42.66 174 ASP A CA 1
ATOM 1454 C C . ASP A 1 174 ? -32.865 14.264 34.124 1.00 42.66 174 ASP A C 1
ATOM 1456 O O . ASP A 1 174 ? -33.622 14.574 33.208 1.00 42.66 174 ASP A O 1
ATOM 1460 N N . PHE A 1 175 ? -32.575 12.975 34.353 1.00 40.97 175 PHE A N 1
ATOM 1461 C CA . PHE A 1 175 ? -33.169 11.902 33.534 1.00 40.97 175 PHE A CA 1
ATOM 1462 C C . PHE A 1 175 ? -34.582 11.538 34.008 1.00 40.97 175 PHE A C 1
ATOM 1464 O O . PHE A 1 175 ? -35.502 11.432 33.197 1.00 40.97 175 PHE A O 1
ATOM 1471 N N . ASP A 1 176 ? -34.766 11.392 35.323 1.00 44.31 176 ASP A N 1
ATOM 1472 C CA . ASP A 1 176 ? -36.052 10.998 35.908 1.00 44.31 176 ASP A CA 1
ATOM 1473 C C . ASP A 1 176 ? -37.077 12.144 35.835 1.00 44.31 176 ASP A C 1
ATOM 1475 O O . ASP A 1 176 ? -38.276 11.891 35.721 1.00 44.31 176 ASP A O 1
ATOM 1479 N N . GLN A 1 177 ? -36.619 13.403 35.809 1.00 46.88 177 GLN A N 1
ATOM 1480 C CA . GLN A 1 177 ? -37.485 14.576 35.668 1.00 46.88 177 GLN A CA 1
ATOM 1481 C C . GLN A 1 177 ? -37.936 14.840 34.220 1.00 46.88 177 GLN A C 1
ATOM 1483 O O . GLN A 1 177 ? -38.976 15.468 34.024 1.00 46.88 177 GLN A O 1
ATOM 1488 N N . GLN A 1 178 ? -37.202 14.348 33.209 1.00 42.25 178 GLN A N 1
ATOM 1489 C CA . GLN A 1 178 ? -37.551 14.536 31.794 1.00 42.25 178 GLN A CA 1
ATOM 1490 C C . GLN A 1 178 ? -38.301 13.345 31.174 1.00 42.25 178 GLN A C 1
ATOM 1492 O O . GLN A 1 178 ? -39.102 13.560 30.266 1.00 42.25 178 GLN A O 1
ATOM 1497 N N . PHE A 1 179 ? -38.071 12.116 31.649 1.00 48.00 179 PHE A N 1
ATOM 1498 C CA . PHE A 1 179 ? -38.617 10.905 31.016 1.00 48.00 179 PHE A CA 1
ATOM 1499 C C . PHE A 1 179 ? -39.425 9.992 31.943 1.00 48.00 179 PHE A C 1
ATOM 1501 O O . PHE A 1 179 ? -39.971 9.005 31.464 1.00 48.00 179 PHE A O 1
ATOM 1508 N N . GLY A 1 180 ? -39.551 10.310 33.239 1.00 42.94 180 GLY A N 1
ATOM 1509 C CA . GLY A 1 180 ? -40.333 9.504 34.181 1.00 42.94 180 GLY A CA 1
ATOM 1510 C C . GLY A 1 180 ? -39.910 8.026 34.222 1.00 42.94 180 GLY A C 1
ATOM 1511 O O . GLY A 1 180 ? -38.910 7.611 33.640 1.00 42.94 180 GLY A O 1
ATOM 1512 N N . SER A 1 181 ? -40.670 7.194 34.928 1.00 50.62 181 SER A N 1
ATOM 1513 C CA . SER A 1 181 ? -40.489 5.736 34.963 1.00 50.62 181 SER A CA 1
ATOM 1514 C C . SER A 1 181 ? -40.974 5.050 33.674 1.00 50.62 181 SER A C 1
ATOM 1516 O O . SER A 1 181 ? -41.706 4.063 33.732 1.00 50.62 181 SER A O 1
ATOM 1518 N N . GLU A 1 182 ? -40.610 5.576 32.503 1.00 56.16 182 GLU A N 1
ATOM 1519 C CA . GLU A 1 182 ? -41.044 5.013 31.227 1.00 56.16 182 GLU A CA 1
ATOM 1520 C C . GLU A 1 182 ? -40.266 3.737 30.878 1.00 56.16 182 GLU A C 1
ATOM 1522 O O . GLU A 1 182 ? -39.033 3.691 30.859 1.00 56.16 182 GLU A O 1
ATOM 1527 N N . GLU A 1 183 ? -41.016 2.668 30.614 1.00 67.00 183 GLU A N 1
ATOM 1528 C CA . GLU A 1 183 ? -40.496 1.407 30.099 1.00 67.00 183 GLU A CA 1
ATOM 1529 C C . GLU A 1 183 ? -40.115 1.588 28.625 1.00 67.00 183 GLU A C 1
ATOM 1531 O O . GLU A 1 183 ? -40.937 1.942 27.776 1.00 67.00 183 GLU A O 1
ATOM 1536 N N . PHE A 1 184 ? -38.851 1.338 28.297 1.00 73.25 184 PHE A N 1
ATOM 1537 C CA . PHE A 1 184 ? -38.328 1.567 26.959 1.00 73.25 184 PHE A CA 1
ATOM 1538 C C . PHE A 1 184 ? -38.157 0.260 26.192 1.00 73.25 184 PHE A C 1
ATOM 1540 O O . PHE A 1 184 ? -37.188 -0.489 26.363 1.00 73.25 184 PHE A O 1
ATOM 1547 N N . TYR A 1 185 ? -39.074 0.044 25.255 1.00 78.88 185 TYR A N 1
ATOM 1548 C CA . TYR A 1 185 ? -39.080 -1.129 24.394 1.00 78.88 185 TYR A CA 1
ATOM 1549 C C . TYR A 1 185 ? -38.533 -0.825 23.002 1.00 78.88 185 TYR A C 1
ATOM 1551 O O . TYR A 1 185 ? -38.838 0.208 22.409 1.00 78.88 185 TYR A O 1
ATOM 1559 N N . LEU A 1 186 ? -37.751 -1.751 22.452 1.00 81.38 186 LEU A N 1
ATOM 1560 C CA . LEU A 1 186 ? -37.299 -1.721 21.062 1.00 81.38 186 LEU A CA 1
ATOM 1561 C C . LEU A 1 186 ? -37.957 -2.854 20.290 1.00 81.38 186 LEU A C 1
ATOM 1563 O O . LEU A 1 186 ? -38.053 -3.974 20.794 1.00 81.38 186 LEU A O 1
ATOM 1567 N N . LYS A 1 187 ? -38.363 -2.582 19.052 1.00 84.06 187 LYS A N 1
ATOM 1568 C CA . LYS A 1 187 ? -38.917 -3.588 18.149 1.00 84.06 187 LYS A CA 1
ATOM 1569 C C . LYS A 1 187 ? -37.974 -3.815 16.973 1.00 84.06 187 LYS A C 1
ATOM 1571 O O . LYS A 1 187 ? -37.383 -2.866 16.474 1.00 84.06 187 LYS A O 1
ATOM 1576 N N . ASP A 1 188 ? -37.838 -5.058 16.522 1.00 81.62 188 ASP A N 1
ATOM 1577 C CA . ASP A 1 188 ? -37.203 -5.355 15.233 1.00 81.62 188 ASP A CA 1
ATOM 1578 C C . ASP A 1 188 ? -38.232 -5.595 14.116 1.00 81.62 188 ASP A C 1
ATOM 1580 O O . ASP A 1 188 ? -39.434 -5.771 14.348 1.00 81.62 188 AS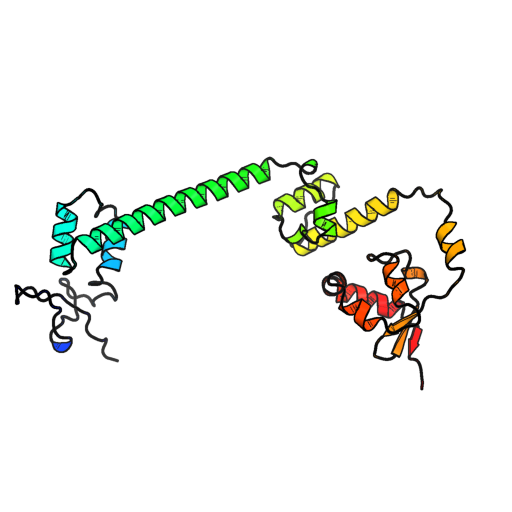P A O 1
ATOM 1584 N N . ASN A 1 189 ? -37.747 -5.664 12.879 1.00 84.62 189 ASN A N 1
ATOM 1585 C CA . ASN A 1 189 ? -38.549 -5.914 11.683 1.00 84.62 189 ASN A CA 1
ATOM 1586 C C . ASN A 1 189 ? -39.291 -7.266 11.709 1.00 84.62 189 ASN A C 1
ATOM 1588 O O . ASN A 1 189 ? -40.254 -7.467 10.972 1.00 84.62 189 ASN A O 1
ATOM 1592 N N . ASN A 1 190 ? -38.894 -8.184 12.595 1.00 83.44 190 ASN A N 1
ATOM 1593 C CA . ASN A 1 190 ? -39.551 -9.468 12.828 1.00 83.44 190 ASN A CA 1
ATOM 1594 C C . ASN A 1 190 ? -40.586 -9.410 13.961 1.00 83.44 190 ASN A C 1
ATOM 1596 O O . ASN A 1 190 ? -41.098 -10.457 14.376 1.00 83.44 190 ASN A O 1
ATOM 1600 N N . ARG A 1 191 ? -40.923 -8.206 14.442 1.00 80.81 191 ARG A N 1
ATOM 1601 C CA . ARG A 1 191 ? -41.847 -7.930 15.553 1.00 80.81 191 ARG A CA 1
ATOM 1602 C C . ARG A 1 191 ? -41.399 -8.502 16.898 1.00 80.81 191 ARG A C 1
ATOM 1604 O O . ARG A 1 191 ? -42.245 -8.707 17.771 1.00 80.81 191 ARG A O 1
ATOM 1611 N N . LYS A 1 192 ? -40.107 -8.781 17.072 1.00 87.25 192 LYS A N 1
ATOM 1612 C CA . LYS A 1 192 ? -39.548 -9.118 18.383 1.00 87.25 192 LYS A CA 1
ATOM 1613 C C . LYS A 1 192 ? -39.400 -7.845 19.195 1.00 87.25 192 LYS A C 1
ATOM 1615 O O . LYS A 1 192 ? -38.971 -6.830 18.654 1.00 87.25 192 LYS A O 1
ATOM 1620 N N . VAL A 1 193 ? -39.758 -7.925 20.466 1.00 87.12 193 VAL A N 1
ATOM 1621 C CA . VAL A 1 193 ? -39.706 -6.820 21.415 1.00 87.12 193 VAL A CA 1
ATOM 1622 C C . VAL A 1 193 ? -38.610 -7.100 22.432 1.00 87.12 193 VAL A C 1
ATOM 1624 O O . VAL A 1 193 ? -38.472 -8.225 22.925 1.00 87.12 193 VAL A O 1
ATOM 1627 N N . TYR A 1 194 ? -37.830 -6.067 22.720 1.00 89.12 194 TYR A N 1
ATOM 1628 C CA . TYR A 1 194 ? -36.718 -6.097 23.653 1.00 89.12 194 TYR A CA 1
ATOM 1629 C C . TYR A 1 194 ? -36.914 -5.007 24.704 1.00 89.12 194 TYR A C 1
ATOM 1631 O O . TYR A 1 194 ? -37.149 -3.855 24.342 1.00 89.12 194 TYR A O 1
ATOM 1639 N N . ASP A 1 195 ? -36.802 -5.361 25.980 1.00 88.62 195 ASP A N 1
ATOM 1640 C CA . ASP A 1 195 ? -36.761 -4.408 27.086 1.00 88.62 195 ASP A CA 1
ATOM 1641 C C . ASP A 1 195 ? -35.343 -3.845 27.220 1.00 88.62 195 ASP A C 1
ATOM 1643 O O . ASP A 1 195 ? -34.414 -4.521 27.672 1.00 88.62 195 ASP A O 1
ATOM 1647 N N . ALA A 1 196 ? -35.175 -2.601 26.779 1.00 85.44 196 ALA A N 1
ATOM 1648 C CA . ALA A 1 196 ? -33.910 -1.889 26.845 1.00 85.44 196 ALA A CA 1
ATOM 1649 C C . ALA A 1 196 ? -33.838 -0.936 28.047 1.00 85.44 196 ALA A C 1
ATOM 1651 O O . ALA A 1 196 ? -32.826 -0.253 28.194 1.00 85.44 196 ALA A O 1
ATOM 1652 N N . THR A 1 197 ? -34.850 -0.898 28.921 1.00 80.56 197 THR A N 1
ATOM 1653 C CA . THR A 1 197 ? -34.999 0.101 29.995 1.00 80.56 197 THR A CA 1
ATOM 1654 C C . THR A 1 197 ? -33.757 0.181 30.880 1.00 80.56 197 THR A C 1
ATOM 1656 O O . THR A 1 197 ? -33.158 1.244 31.050 1.00 80.56 197 THR A O 1
ATOM 1659 N N . SER A 1 198 ? -33.283 -0.969 31.366 1.00 79.62 198 SER A N 1
ATOM 1660 C CA . SER A 1 198 ? -32.063 -1.053 32.183 1.00 79.62 198 SER A CA 1
ATOM 1661 C C . SER A 1 198 ? -30.775 -0.829 31.380 1.00 79.62 198 SER A C 1
ATOM 1663 O O . SER A 1 198 ? -29.745 -0.442 31.935 1.00 79.62 198 SER A O 1
ATOM 1665 N N . TYR A 1 199 ? -30.821 -1.047 30.064 1.00 79.69 199 TYR A N 1
ATOM 1666 C CA . TYR A 1 199 ? -29.656 -0.978 29.193 1.00 79.69 199 TYR A CA 1
ATOM 1667 C C . TYR A 1 199 ? -29.397 0.422 28.629 1.00 79.69 199 TYR A C 1
ATOM 1669 O O . TYR A 1 199 ? -28.236 0.746 28.375 1.00 79.69 199 TYR A O 1
ATOM 1677 N N . ILE A 1 200 ? -30.417 1.276 28.493 1.00 75.94 200 ILE A N 1
ATOM 1678 C CA . ILE A 1 200 ? -30.311 2.632 27.921 1.00 75.94 200 ILE A CA 1
ATOM 1679 C C . ILE A 1 200 ? -29.181 3.435 28.554 1.00 75.94 200 ILE A C 1
ATOM 1681 O O . ILE A 1 200 ? -28.335 3.983 27.848 1.00 75.94 200 ILE A O 1
ATOM 1685 N N . ARG A 1 201 ? -29.109 3.429 29.889 1.00 67.38 201 ARG A N 1
ATOM 1686 C CA . ARG A 1 201 ? -28.091 4.165 30.657 1.00 67.38 201 ARG A CA 1
ATOM 1687 C C . ARG A 1 201 ? -26.670 3.635 30.436 1.00 67.38 201 ARG A C 1
ATOM 1689 O O . ARG A 1 201 ? -25.693 4.288 30.797 1.00 67.38 201 ARG A O 1
ATOM 1696 N N . THR A 1 202 ? -26.542 2.438 29.864 1.00 72.44 202 THR A N 1
ATOM 1697 C CA . THR A 1 202 ? -25.281 1.722 29.620 1.00 72.44 202 THR A CA 1
ATOM 1698 C C . THR A 1 202 ? -24.970 1.487 28.146 1.00 72.44 202 THR A C 1
ATOM 1700 O O . THR A 1 202 ? -23.937 0.895 27.824 1.00 72.44 202 THR A O 1
ATOM 1703 N N . HIS A 1 203 ? -25.827 1.973 27.248 1.00 79.44 203 HIS A N 1
ATOM 1704 C CA . HIS A 1 203 ? -25.642 1.824 25.817 1.00 79.44 203 HIS A CA 1
ATOM 1705 C C . HIS A 1 203 ? -24.443 2.668 25.331 1.00 79.44 203 HIS A C 1
ATOM 1707 O O . HIS A 1 203 ? -24.410 3.874 25.576 1.00 79.44 203 HIS A O 1
ATOM 1713 N N . PRO A 1 204 ? -23.470 2.087 24.595 1.00 76.12 204 PRO A N 1
ATOM 1714 C CA . PRO A 1 204 ? -22.287 2.813 24.118 1.00 76.12 204 PRO A CA 1
ATOM 1715 C C . PRO A 1 204 ? -22.580 3.993 23.184 1.00 76.12 204 PRO A C 1
ATOM 1717 O O . PRO A 1 204 ? -21.756 4.890 23.062 1.00 76.12 204 PRO A O 1
ATOM 1720 N N . GLY A 1 205 ? -23.736 3.998 22.512 1.00 71.12 205 GLY A N 1
ATOM 1721 C CA . GLY A 1 205 ? -24.194 5.129 21.696 1.00 71.12 205 GLY A CA 1
ATOM 1722 C C . GLY A 1 205 ? -24.956 6.201 22.484 1.00 71.12 205 GLY A C 1
ATOM 1723 O O . GLY A 1 205 ? -25.594 7.055 21.871 1.00 71.12 205 GLY A O 1
ATOM 1724 N N . GLY A 1 206 ? -24.962 6.119 23.819 1.00 77.69 206 GLY A N 1
ATOM 1725 C CA . GLY A 1 206 ? -25.708 7.015 24.698 1.00 77.69 206 GLY A CA 1
ATOM 1726 C C . GLY A 1 206 ? -27.217 6.971 24.447 1.00 77.69 206 GLY A C 1
ATOM 1727 O O . GLY A 1 206 ? -27.762 5.962 23.983 1.00 77.69 206 GLY A O 1
ATOM 1728 N N . LEU A 1 207 ? -27.880 8.104 24.702 1.00 75.38 207 LEU A N 1
ATOM 1729 C CA . LEU A 1 207 ? -29.336 8.272 24.595 1.00 75.38 207 LEU A CA 1
ATOM 1730 C C . LEU A 1 207 ? -29.876 8.209 23.155 1.00 75.38 207 LEU A C 1
ATOM 1732 O O . LEU A 1 207 ? -31.086 8.225 22.956 1.00 75.38 2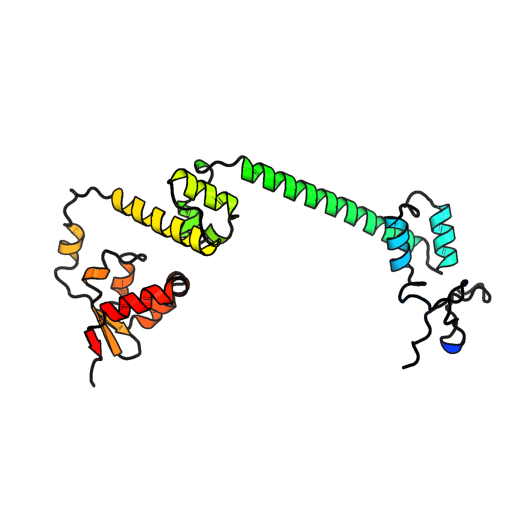07 LEU A O 1
ATOM 1736 N N . ALA A 1 208 ? -29.021 8.085 22.133 1.00 74.69 208 ALA A N 1
ATOM 1737 C CA . ALA A 1 208 ? -29.467 7.946 20.743 1.00 74.69 208 ALA A CA 1
ATOM 1738 C C . ALA A 1 208 ? -30.365 6.714 20.519 1.00 74.69 208 ALA A C 1
ATOM 1740 O O . ALA A 1 208 ? -31.191 6.720 19.609 1.00 74.69 208 ALA A O 1
ATOM 1741 N N . ILE A 1 209 ? -30.235 5.685 21.367 1.00 78.69 209 ILE A N 1
ATOM 1742 C CA . ILE A 1 209 ? -31.092 4.490 21.365 1.00 78.69 209 ILE A CA 1
ATOM 1743 C C . ILE A 1 209 ? -32.571 4.824 21.617 1.00 78.69 209 ILE A C 1
ATOM 1745 O O . ILE A 1 209 ? -33.440 4.174 21.041 1.00 78.69 209 ILE A O 1
ATOM 1749 N N . ILE A 1 210 ? -32.846 5.883 22.389 1.00 77.56 210 ILE A N 1
ATOM 1750 C CA . ILE A 1 210 ? -34.202 6.311 22.764 1.00 77.56 210 ILE A CA 1
ATOM 1751 C C . ILE A 1 210 ? -35.004 6.770 21.544 1.00 77.56 210 ILE A C 1
ATOM 1753 O O . ILE A 1 210 ? -36.214 6.581 21.492 1.00 77.56 210 ILE A O 1
ATOM 1757 N N . ARG A 1 211 ? -34.338 7.302 20.510 1.00 77.31 211 ARG A N 1
ATOM 1758 C CA . ARG A 1 211 ? -35.002 7.792 19.287 1.00 77.31 211 ARG A CA 1
ATOM 1759 C C . ARG A 1 211 ? -35.820 6.722 18.564 1.00 77.31 211 ARG A C 1
ATOM 1761 O O . ARG A 1 211 ? -36.696 7.069 17.784 1.00 77.31 211 ARG A O 1
ATOM 1768 N N . ASN A 1 212 ? -35.514 5.450 18.810 1.00 80.06 212 ASN A N 1
ATOM 1769 C CA . ASN A 1 212 ? -36.195 4.314 18.199 1.00 80.06 212 ASN A CA 1
ATOM 1770 C C . ASN A 1 212 ? -37.053 3.524 19.203 1.00 80.06 212 ASN A C 1
ATOM 1772 O O . ASN A 1 212 ? -37.535 2.441 18.870 1.00 80.06 212 ASN A O 1
ATOM 1776 N N . CYS A 1 213 ? -37.226 4.021 20.431 1.00 80.69 213 CYS A N 1
ATOM 1777 C CA . CYS A 1 213 ? -38.072 3.373 21.426 1.00 80.69 213 CYS A CA 1
ATOM 1778 C C . CYS A 1 213 ? -39.551 3.432 21.032 1.00 80.69 213 CYS A C 1
ATOM 1780 O O . CYS A 1 213 ? -40.012 4.385 20.410 1.00 80.69 213 CYS A O 1
ATOM 1782 N N . GLY A 1 214 ? -40.282 2.360 21.333 1.00 73.81 214 GLY A N 1
ATOM 1783 C CA . GLY A 1 214 ? -41.668 2.150 20.904 1.00 73.81 214 GLY A CA 1
ATOM 1784 C C . GLY A 1 214 ? -41.837 1.837 19.408 1.00 73.81 214 GLY A C 1
ATOM 1785 O O . GLY A 1 214 ? -42.907 1.388 18.998 1.00 73.81 214 GLY A O 1
ATOM 1786 N N . GLY A 1 215 ? -40.792 2.022 18.593 1.00 79.06 215 GLY A N 1
ATOM 1787 C CA . GLY A 1 215 ? -40.803 1.843 17.141 1.00 79.06 215 GLY A CA 1
ATOM 1788 C C . GLY A 1 215 ? -39.905 0.708 16.642 1.00 79.06 215 GLY A C 1
ATOM 1789 O O . GLY A 1 215 ? -39.281 -0.020 17.417 1.00 79.06 215 GLY A O 1
ATOM 1790 N N . ASP A 1 216 ? -39.855 0.546 15.315 1.00 83.25 216 ASP A N 1
ATOM 1791 C CA . ASP A 1 216 ? -38.913 -0.370 14.665 1.00 83.25 216 ASP A CA 1
ATOM 1792 C C . ASP A 1 216 ? -37.501 0.231 14.677 1.00 83.25 216 ASP A C 1
ATOM 1794 O O . ASP A 1 216 ? -37.196 1.196 13.980 1.00 83.25 216 ASP A O 1
ATOM 1798 N N . ALA A 1 217 ? -36.625 -0.372 15.472 1.00 86.00 217 ALA A N 1
ATOM 1799 C CA . ALA A 1 217 ? -35.245 0.043 15.651 1.00 86.00 217 ALA A CA 1
ATOM 1800 C C . ALA A 1 217 ? -34.280 -0.601 14.643 1.00 86.00 217 ALA A C 1
ATOM 1802 O O . ALA A 1 217 ? -33.073 -0.380 14.736 1.00 86.00 217 ALA A O 1
ATOM 1803 N N . THR A 1 218 ? -34.760 -1.395 13.680 1.00 85.88 218 THR A N 1
ATOM 1804 C CA . THR A 1 218 ? -33.912 -2.168 12.754 1.00 85.88 218 THR A CA 1
ATOM 1805 C C . THR A 1 218 ? -32.992 -1.284 11.917 1.00 85.88 218 THR A C 1
ATOM 1807 O O . THR A 1 218 ? -31.810 -1.595 11.752 1.00 85.88 218 THR A O 1
ATOM 1810 N N . GLU A 1 219 ? -33.507 -0.176 11.387 1.00 84.56 219 GLU A N 1
ATOM 1811 C CA . GLU A 1 219 ? -32.717 0.743 10.565 1.00 84.56 219 GLU A CA 1
ATOM 1812 C C . GLU A 1 219 ? -31.692 1.504 11.410 1.00 84.56 219 GLU A C 1
ATOM 1814 O O . GLU A 1 219 ? -30.502 1.507 11.086 1.00 84.56 219 GLU A O 1
ATOM 1819 N N . GLY A 1 220 ? -32.110 2.056 12.553 1.00 80.44 220 GLY A N 1
ATOM 1820 C CA . GLY A 1 220 ? -31.201 2.698 13.507 1.00 80.44 220 GLY A CA 1
ATOM 1821 C C . GLY A 1 220 ? -30.114 1.744 14.014 1.00 80.44 220 GLY A C 1
ATOM 1822 O O . GLY A 1 220 ? -28.961 2.127 14.206 1.00 80.44 220 GLY A O 1
ATOM 1823 N N . PHE A 1 221 ? -30.450 0.462 14.157 1.00 85.12 221 PHE A N 1
ATOM 1824 C CA . PHE A 1 221 ? -29.506 -0.572 14.543 1.00 85.12 221 PHE A CA 1
ATOM 1825 C C . PHE A 1 221 ? -28.484 -0.887 13.444 1.00 85.12 221 PHE A C 1
ATOM 1827 O O . PHE A 1 221 ? -27.291 -0.996 13.733 1.00 85.12 221 PHE A O 1
ATOM 1834 N N . ASN A 1 222 ? -28.926 -1.050 12.195 1.00 83.81 222 ASN A N 1
ATOM 1835 C CA . ASN A 1 222 ? -28.054 -1.441 11.083 1.00 83.81 222 ASN A CA 1
ATOM 1836 C C . ASN A 1 222 ? -27.251 -0.275 10.489 1.00 83.81 222 ASN A C 1
ATOM 1838 O O . ASN A 1 222 ? -26.184 -0.513 9.927 1.00 83.81 222 ASN A O 1
ATOM 1842 N N . SER A 1 223 ? -27.732 0.960 10.625 1.00 82.56 223 SER A N 1
ATOM 1843 C CA . SER A 1 223 ? -27.064 2.163 10.109 1.00 82.56 223 SER A CA 1
ATOM 1844 C C . SER A 1 223 ? -25.826 2.564 10.915 1.00 82.56 223 SER A C 1
ATOM 1846 O O . SER A 1 223 ? -24.964 3.258 10.383 1.00 82.56 223 SER A O 1
ATOM 1848 N N . GLN A 1 224 ? -25.687 2.099 12.162 1.00 81.38 224 GLN A N 1
ATOM 1849 C CA . GLN A 1 224 ? -24.548 2.424 13.019 1.00 81.38 224 GLN A CA 1
ATOM 1850 C C . GLN A 1 224 ? -23.349 1.480 12.757 1.00 81.38 224 GLN A C 1
ATOM 1852 O O . GLN A 1 224 ? -23.404 0.306 13.149 1.00 81.38 224 GLN A O 1
ATOM 1857 N N . PRO A 1 225 ? -22.217 1.950 12.179 1.00 76.12 225 PRO A N 1
ATOM 1858 C CA . PRO A 1 225 ? -21.086 1.083 11.829 1.00 76.12 225 PRO A CA 1
ATOM 1859 C C . PRO A 1 225 ? -20.484 0.342 13.029 1.00 76.12 225 PRO A C 1
ATOM 1861 O O . PRO A 1 225 ? -20.034 -0.802 12.902 1.00 76.12 225 PRO A O 1
ATOM 1864 N N . SER A 1 226 ? -20.536 0.953 14.217 1.00 73.69 226 SER A N 1
ATOM 1865 C CA . SER A 1 226 ? -20.074 0.346 15.469 1.00 73.69 226 SER A CA 1
ATOM 1866 C C . SER A 1 226 ? -20.803 -0.964 15.789 1.00 73.69 226 SER A C 1
ATOM 1868 O O . SER A 1 226 ? -20.170 -1.909 16.263 1.00 73.69 226 SER A O 1
ATOM 1870 N N . HIS A 1 227 ? -22.094 -1.091 15.450 1.00 80.31 227 HIS A N 1
ATOM 1871 C CA . HIS A 1 227 ? -22.857 -2.326 15.664 1.00 80.31 227 HIS A CA 1
ATOM 1872 C C . HIS A 1 227 ? -22.403 -3.477 14.757 1.00 80.31 227 HIS A C 1
ATOM 1874 O O . HIS A 1 227 ? -22.501 -4.645 15.141 1.00 80.31 227 HIS A O 1
ATOM 1880 N N . GLY A 1 228 ? -21.837 -3.175 13.584 1.00 75.12 228 GLY A N 1
ATOM 1881 C CA . GLY A 1 228 ? -21.241 -4.185 12.707 1.00 75.12 228 GLY A CA 1
ATOM 1882 C C . GLY A 1 228 ? -20.020 -4.867 13.335 1.00 75.12 228 GLY A C 1
ATOM 1883 O O . GLY A 1 228 ? -19.810 -6.066 13.158 1.00 75.12 228 GLY A O 1
ATOM 1884 N N . VAL A 1 229 ? -19.237 -4.132 14.133 1.00 72.81 229 VAL A N 1
ATOM 1885 C CA . VAL A 1 229 ? -17.976 -4.617 14.727 1.00 72.81 229 VAL A CA 1
ATOM 1886 C C . VAL A 1 229 ? -18.198 -5.519 15.945 1.00 72.81 229 VAL A C 1
ATOM 1888 O O . VAL A 1 229 ? -17.364 -6.389 16.225 1.00 72.81 229 VAL A O 1
ATOM 1891 N N . VAL A 1 230 ? -19.299 -5.316 16.675 1.00 75.88 230 VAL A N 1
ATOM 1892 C CA . VAL A 1 230 ? -19.638 -6.039 17.917 1.00 75.88 230 VAL A CA 1
ATOM 1893 C C . VAL A 1 230 ? -20.928 -6.863 17.802 1.00 75.88 230 VAL A C 1
ATOM 1895 O O . VAL A 1 230 ? -21.532 -7.216 18.813 1.00 75.88 230 VAL A O 1
ATOM 1898 N N . ARG A 1 231 ? -21.319 -7.240 16.576 1.00 80.31 231 ARG A N 1
ATOM 1899 C CA . ARG A 1 231 ? -22.571 -7.954 16.254 1.00 80.31 231 ARG A CA 1
ATOM 1900 C C . ARG A 1 231 ? -22.852 -9.158 17.167 1.00 80.31 231 ARG A C 1
ATOM 1902 O O . ARG A 1 231 ? -23.959 -9.303 17.667 1.00 80.31 231 ARG A O 1
ATOM 1909 N N . THR A 1 232 ? -21.845 -9.991 17.443 1.00 76.00 232 THR A N 1
ATOM 1910 C CA . THR A 1 232 ? -21.982 -11.176 18.313 1.00 76.00 232 THR A CA 1
ATOM 1911 C C . THR A 1 232 ? -22.310 -10.812 19.762 1.00 76.00 232 THR A C 1
ATOM 1913 O O . THR A 1 232 ? -23.154 -11.452 20.379 1.00 76.00 232 THR A O 1
ATOM 1916 N N . HIS A 1 233 ? -21.668 -9.775 20.307 1.00 75.19 233 HIS A N 1
ATOM 1917 C CA . HIS A 1 233 ? -21.944 -9.309 21.667 1.00 75.19 233 HIS A CA 1
ATOM 1918 C C . HIS A 1 233 ? -23.350 -8.717 21.763 1.00 75.19 233 HIS A C 1
ATOM 1920 O O . HIS A 1 233 ? -24.072 -9.013 22.711 1.00 75.19 233 HIS A O 1
ATOM 1926 N N . ILE A 1 234 ? -23.758 -7.953 20.746 1.00 82.44 234 ILE A N 1
ATOM 1927 C CA . ILE A 1 234 ? -25.097 -7.371 20.705 1.00 82.44 234 ILE A CA 1
ATOM 1928 C C . ILE A 1 234 ? -26.168 -8.457 20.617 1.00 82.44 234 ILE A C 1
ATOM 1930 O O . ILE A 1 234 ? -27.135 -8.399 21.363 1.00 82.44 234 ILE A O 1
ATOM 1934 N N . ASN A 1 235 ? -25.989 -9.487 19.787 1.00 83.62 235 ASN A N 1
ATOM 1935 C CA . ASN A 1 235 ? -26.954 -10.587 19.704 1.00 83.62 235 ASN A CA 1
ATOM 1936 C C . ASN A 1 235 ? -27.137 -11.299 21.057 1.00 83.62 235 ASN A C 1
ATOM 1938 O O . ASN A 1 235 ? -28.265 -11.606 21.432 1.00 83.62 235 ASN A O 1
ATOM 1942 N N . ASN A 1 236 ? -26.050 -11.500 21.812 1.00 81.94 236 ASN A N 1
ATOM 1943 C CA . ASN A 1 236 ? -26.104 -12.078 23.160 1.00 81.94 236 ASN A CA 1
ATOM 1944 C C . ASN A 1 236 ? -26.780 -11.155 24.185 1.00 81.94 236 ASN A C 1
ATOM 1946 O O . ASN A 1 236 ? -27.314 -11.622 25.190 1.00 81.94 236 ASN A O 1
ATOM 1950 N N . LEU A 1 237 ? -26.709 -9.842 23.978 1.00 85.12 237 LEU A N 1
ATOM 1951 C CA . LEU A 1 237 ? -27.388 -8.873 24.826 1.00 85.12 237 LEU A CA 1
ATOM 1952 C C . LEU A 1 237 ? -28.881 -8.802 24.481 1.00 85.12 237 LEU A C 1
ATOM 1954 O O . LEU A 1 237 ? -29.718 -8.902 25.372 1.00 85.12 237 LEU A O 1
ATOM 1958 N N . LEU A 1 238 ? -29.219 -8.728 23.191 1.00 87.19 238 LEU A N 1
ATOM 1959 C CA . LEU A 1 238 ? -30.594 -8.760 22.693 1.00 87.19 238 LEU A CA 1
ATOM 1960 C C . LEU A 1 238 ? -31.318 -10.034 23.131 1.00 87.19 238 LEU A C 1
ATOM 1962 O O . LEU A 1 238 ? -32.472 -9.958 23.525 1.00 87.19 238 LEU A O 1
ATOM 1966 N N . SER A 1 239 ? -30.650 -11.192 23.158 1.00 86.38 239 SER A N 1
ATOM 1967 C CA . SER A 1 239 ? -31.270 -12.421 23.669 1.00 86.38 239 SER A CA 1
ATOM 1968 C C . SER A 1 239 ? -31.641 -12.348 25.152 1.00 86.38 239 SER A C 1
ATOM 1970 O O . SER A 1 239 ? -32.581 -13.015 25.561 1.00 86.38 239 SER A O 1
ATOM 1972 N N . LYS A 1 240 ? -30.916 -11.557 25.956 1.00 85.69 240 LYS A N 1
ATOM 1973 C CA . LYS A 1 240 ? -31.220 -11.352 27.384 1.00 85.69 240 LYS A CA 1
ATOM 1974 C C . LYS A 1 240 ? -32.325 -10.323 27.606 1.00 85.69 240 LYS A C 1
ATOM 1976 O O . LYS A 1 240 ? -33.050 -10.429 28.582 1.00 85.69 240 LYS A O 1
ATOM 1981 N N . MET A 1 241 ? -32.421 -9.340 26.714 1.00 87.94 241 MET A N 1
ATOM 1982 C CA . MET A 1 241 ? -33.432 -8.279 26.752 1.00 87.94 241 MET A CA 1
ATOM 1983 C C . MET A 1 241 ? -34.735 -8.683 26.052 1.00 87.94 241 MET A C 1
ATOM 1985 O O . MET A 1 241 ? -35.710 -7.945 26.093 1.00 87.94 241 MET A O 1
ATOM 1989 N N . TYR A 1 242 ? -34.763 -9.820 25.358 1.00 90.25 242 TYR A N 1
ATOM 1990 C CA . TYR A 1 242 ? -35.924 -10.263 24.596 1.00 90.25 242 TYR A CA 1
ATOM 1991 C C . TYR A 1 242 ? -37.081 -10.642 25.521 1.00 90.25 242 TYR A C 1
ATOM 1993 O O . TYR A 1 242 ? -36.948 -11.549 26.340 1.00 90.25 242 TYR A O 1
ATOM 2001 N N . ILE A 1 243 ? -38.228 -9.990 25.330 1.00 89.06 243 ILE A N 1
ATOM 2002 C CA . ILE A 1 243 ? -39.425 -10.215 26.152 1.00 89.06 243 ILE A CA 1
ATOM 2003 C C . ILE A 1 243 ? -40.552 -10.923 25.399 1.00 89.06 243 ILE A C 1
ATOM 2005 O O . ILE A 1 243 ? -41.420 -11.530 26.018 1.00 89.06 243 ILE A O 1
ATOM 2009 N N . GLY A 1 244 ? -40.549 -10.904 24.063 1.00 88.31 244 GLY A N 1
ATOM 2010 C CA . GLY A 1 244 ? -41.579 -11.595 23.292 1.00 88.31 244 GLY A CA 1
ATOM 2011 C C . GLY A 1 244 ? -41.735 -11.097 21.863 1.00 88.31 244 GLY A C 1
ATOM 2012 O O . GLY A 1 244 ? -40.966 -10.274 21.373 1.00 88.31 244 GLY A O 1
ATOM 2013 N N . LYS A 1 245 ? -42.753 -11.616 21.174 1.00 90.44 245 LYS A N 1
ATOM 2014 C CA . LYS A 1 245 ? -43.105 -11.238 19.802 1.00 90.44 245 LYS A CA 1
ATOM 2015 C C . LYS A 1 245 ? -44.557 -10.777 19.765 1.00 90.44 245 LYS A C 1
ATOM 2017 O O . LYS A 1 245 ? -45.431 -11.505 20.228 1.00 90.44 245 LYS A O 1
ATOM 2022 N N . LEU A 1 246 ? -44.812 -9.601 19.193 1.00 78.38 246 LEU A N 1
ATOM 2023 C CA . LEU A 1 246 ? -46.171 -9.063 19.073 1.00 78.38 246 LEU A CA 1
ATOM 2024 C C . LEU A 1 246 ? -47.011 -9.940 18.132 1.00 78.38 246 LEU A C 1
ATOM 2026 O O . LEU A 1 246 ? -46.596 -10.219 16.999 1.00 78.38 246 LEU A O 1
ATOM 2030 N N . GLN A 1 247 ? -48.180 -10.372 18.608 1.00 74.75 247 GLN A N 1
ATOM 2031 C CA . GLN A 1 247 ? -49.181 -11.074 17.800 1.00 74.75 247 GLN A CA 1
ATOM 2032 C C . GLN A 1 247 ? -49.964 -10.077 16.925 1.00 74.75 247 GLN A C 1
ATOM 2034 O O . GLN A 1 247 ? -49.787 -8.867 17.060 1.00 74.75 247 GLN A O 1
ATOM 2039 N N . GLN A 1 248 ? -50.675 -10.588 15.915 1.00 58.19 248 GLN A N 1
ATOM 2040 C CA . GLN A 1 248 ? -51.548 -9.773 15.057 1.00 58.19 248 GLN A CA 1
ATOM 2041 C C . GLN A 1 248 ? -52.831 -9.406 15.791 1.00 58.19 248 GLN A C 1
ATOM 2043 O O . GLN A 1 248 ? -53.302 -10.267 16.563 1.00 58.19 248 GLN A O 1
#